Protein AF-A0A1I5D510-F1 (afdb_monomer)

pLDDT: mean 73.64, std 14.46, range [38.88, 94.88]

Mean predicted aligned error: 13.55 Å

Radius of gyration: 26.2 Å; Cα contacts (8 Å, |Δi|>4): 292; chains: 1; bounding box: 50×88×68 Å

Nearest PDB structures (foldseek):
  5nyg-assembly2_B  TM=2.688E-01  e=3.649E+00  Hyphomicrobium sp. MC1
  6qm7-assembly1_M  TM=2.858E-01  e=7.770E+00  Leishmania tarentolae
  1t11-assembly1_B  TM=2.129E-01  e=4.099E+00  Vibrio cholerae

Foldseek 3Di:
DVVVVVVVVVVVVVVVVVVVVVVVVVVPDPPVPPQPDDPVLLVVLQVVLQVQQVVFPPQPPQWDWGRDPQKTKTKHADPDDPPDQPDWRIKIWMDRLLQFPDWDKAWDPDPDPFIKIKIAGHGDPVLVVLLVVLVVVLVVQLVVPPPDDDPSSVVSSLVSQQVSCVVSVVVVDRTWIWTHHPPDPDIGIGRDPDRDMGMGTDDDPPNVVSVRVSSVSSNVVVD

Structure (mmCIF, N/CA/C/O backbone):
data_AF-A0A1I5D510-F1
#
_entry.id   AF-A0A1I5D510-F1
#
loop_
_atom_site.group_PDB
_atom_site.id
_atom_site.type_symbol
_atom_site.label_atom_id
_atom_site.label_alt_id
_atom_site.label_comp_id
_atom_site.label_asym_id
_atom_site.label_entity_id
_atom_site.label_seq_id
_atom_site.pdbx_PDB_ins_code
_atom_site.Cartn_x
_atom_site.Cartn_y
_atom_site.Cartn_z
_atom_site.occupancy
_atom_site.B_iso_or_equiv
_atom_site.auth_seq_id
_atom_site.auth_comp_id
_atom_site.auth_asym_id
_atom_site.auth_atom_id
_atom_site.pdbx_PDB_model_num
ATOM 1 N N . MET A 1 1 ? -19.053 -60.405 39.450 1.00 51.06 1 MET A N 1
ATOM 2 C CA . MET A 1 1 ? -19.490 -59.663 38.240 1.00 51.06 1 MET A CA 1
ATOM 3 C C . MET A 1 1 ? -20.396 -58.455 38.527 1.00 51.06 1 MET A C 1
ATOM 5 O O . MET A 1 1 ? -20.231 -57.455 37.848 1.00 51.06 1 MET A O 1
ATOM 9 N N . LYS A 1 2 ? -21.279 -58.458 39.545 1.00 48.00 2 LYS A N 1
ATOM 10 C CA . LYS A 1 2 ? -22.178 -57.313 39.850 1.00 48.00 2 LYS A CA 1
ATOM 11 C C . LYS A 1 2 ? -21.479 -56.000 40.269 1.00 48.00 2 LYS A C 1
ATOM 13 O O . LYS A 1 2 ? -21.981 -54.931 39.955 1.00 48.00 2 LYS A O 1
ATOM 18 N N . LYS A 1 3 ? -20.314 -56.063 40.931 1.00 50.88 3 LYS A N 1
ATOM 19 C CA . LYS A 1 3 ? -19.582 -54.865 41.401 1.00 50.88 3 LYS A CA 1
ATOM 20 C C . LYS A 1 3 ? -18.966 -54.032 40.265 1.00 50.88 3 LYS A C 1
ATOM 22 O O . LYS A 1 3 ? -18.951 -52.814 40.363 1.00 50.88 3 LYS A O 1
ATOM 27 N N . ASN A 1 4 ? -18.548 -54.664 39.165 1.00 50.41 4 ASN A N 1
ATOM 28 C CA . ASN A 1 4 ? -17.939 -53.953 38.031 1.00 50.41 4 ASN A CA 1
ATOM 29 C C . ASN A 1 4 ? -18.981 -53.200 37.193 1.00 50.41 4 ASN A C 1
ATOM 31 O O . ASN A 1 4 ? -18.671 -52.154 36.639 1.00 50.41 4 ASN A O 1
ATOM 35 N N . ILE A 1 5 ? -20.222 -53.698 37.145 1.00 56.81 5 ILE A N 1
ATOM 36 C CA . ILE A 1 5 ? -21.325 -53.055 36.414 1.00 56.81 5 ILE A CA 1
ATOM 37 C C . ILE A 1 5 ? -21.726 -51.744 37.100 1.00 56.81 5 ILE A C 1
ATOM 39 O O . ILE A 1 5 ? -21.908 -50.742 36.421 1.00 56.81 5 ILE A O 1
ATOM 43 N N . ILE A 1 6 ? -21.775 -51.730 38.438 1.00 57.81 6 ILE A N 1
ATOM 44 C CA . ILE A 1 6 ? -22.142 -50.540 39.222 1.00 57.81 6 ILE A CA 1
ATOM 45 C C . ILE A 1 6 ? -21.111 -49.416 39.032 1.00 57.81 6 ILE A C 1
ATOM 47 O O . ILE A 1 6 ? -21.493 -48.267 38.809 1.00 57.81 6 ILE A O 1
ATOM 51 N N . VAL A 1 7 ? -19.816 -49.755 39.037 1.00 58.75 7 VAL A N 1
ATOM 52 C CA . VAL A 1 7 ? -18.725 -48.790 38.803 1.00 58.75 7 VAL A CA 1
ATOM 53 C C . VAL A 1 7 ? -18.750 -48.251 37.368 1.00 58.75 7 VAL A C 1
ATOM 55 O O . VAL A 1 7 ? -18.528 -47.061 37.151 1.00 58.75 7 VAL A O 1
ATOM 58 N N . LEU A 1 8 ? -19.083 -49.094 36.383 1.00 56.34 8 LEU A N 1
ATOM 59 C CA . LEU A 1 8 ? -19.209 -48.664 34.989 1.00 56.34 8 LEU A CA 1
ATOM 60 C C . LEU A 1 8 ? -20.390 -47.697 34.807 1.00 56.34 8 LEU A C 1
ATOM 62 O O . LEU A 1 8 ? -20.244 -46.660 34.164 1.00 56.34 8 LEU A O 1
ATOM 66 N N . THR A 1 9 ? -21.541 -47.983 35.426 1.00 60.41 9 THR A N 1
ATOM 67 C CA . THR A 1 9 ? -22.718 -47.101 35.363 1.00 60.41 9 THR A CA 1
ATOM 68 C C . THR A 1 9 ? -22.512 -45.774 36.093 1.00 60.41 9 THR A C 1
ATOM 70 O O . THR A 1 9 ? -23.023 -44.749 35.634 1.00 60.41 9 THR A O 1
ATOM 73 N N . SER A 1 10 ? -21.728 -45.750 37.180 1.00 61.28 10 SER A N 1
ATOM 74 C CA . SER A 1 10 ? -21.380 -44.498 37.864 1.00 61.28 10 SER A CA 1
ATOM 75 C C . SER A 1 10 ? -20.374 -43.663 37.067 1.00 61.28 10 SER A C 1
ATOM 77 O O . SER A 1 10 ? -20.481 -42.443 37.048 1.00 61.28 10 SER A O 1
ATOM 79 N N . LEU A 1 11 ? -19.429 -44.293 36.357 1.00 62.50 11 LEU A N 1
ATOM 80 C CA . LEU A 1 11 ? -18.506 -43.563 35.480 1.00 62.50 11 LEU A CA 1
ATOM 81 C C . LEU A 1 11 ? -19.235 -42.925 34.290 1.00 62.50 11 LEU A C 1
ATOM 83 O O . LEU A 1 11 ? -19.005 -41.757 33.986 1.00 62.50 11 LEU A O 1
ATOM 87 N N . PHE A 1 12 ? -20.148 -43.659 33.647 1.00 62.59 12 PHE A N 1
ATOM 88 C CA . PHE A 1 12 ? -20.908 -43.142 32.505 1.00 62.59 12 PHE A CA 1
ATOM 89 C C . PHE A 1 12 ? -21.802 -41.956 32.878 1.00 62.59 12 PHE A C 1
ATOM 91 O O . PHE A 1 12 ? -21.880 -40.988 32.127 1.00 62.59 12 PHE A O 1
ATOM 98 N N . SER A 1 13 ? -22.437 -41.990 34.049 1.00 64.00 13 SER A N 1
ATOM 99 C CA . SER A 1 13 ? -23.287 -40.888 34.516 1.00 64.00 13 SER A CA 1
ATOM 100 C C . SER A 1 13 ? -22.482 -39.629 34.859 1.00 64.00 13 SER A C 1
ATOM 102 O O . SER A 1 13 ? -22.913 -38.532 34.512 1.00 64.00 13 SER A O 1
ATOM 104 N N . VAL A 1 14 ? -21.280 -39.762 35.434 1.00 69.06 14 VAL A N 1
ATOM 105 C CA . VAL A 1 14 ? -20.378 -38.618 35.677 1.00 69.06 14 VAL A CA 1
ATOM 106 C C . VAL A 1 14 ? -19.864 -38.018 34.365 1.00 69.06 14 VAL A C 1
ATOM 108 O O . VAL A 1 14 ? -19.839 -36.796 34.221 1.00 69.06 14 VAL A O 1
ATOM 111 N N . ILE A 1 15 ? -19.514 -38.853 33.381 1.00 73.12 15 ILE A N 1
ATOM 112 C CA . ILE A 1 15 ? -19.040 -38.389 32.068 1.00 73.12 15 ILE A CA 1
ATOM 113 C C . ILE A 1 15 ? -20.155 -37.663 31.305 1.00 73.12 15 ILE A C 1
ATOM 115 O O . ILE A 1 15 ? -19.909 -36.605 30.735 1.00 73.12 15 ILE A O 1
ATOM 119 N N . ILE A 1 16 ? -21.390 -38.172 31.334 1.00 73.19 16 ILE A N 1
ATOM 120 C CA . ILE A 1 16 ? -22.530 -37.522 30.669 1.00 73.19 16 ILE A CA 1
ATOM 121 C C . ILE A 1 16 ? -22.825 -36.160 31.302 1.00 73.19 16 ILE A C 1
ATOM 123 O O . ILE A 1 16 ? -23.020 -35.186 30.581 1.00 73.19 16 ILE A O 1
ATOM 127 N N . VAL A 1 17 ? -22.797 -36.052 32.634 1.00 70.19 17 VAL A N 1
ATOM 128 C CA . VAL A 1 17 ? -22.982 -34.759 33.311 1.00 70.19 17 VAL A CA 1
ATOM 129 C C . VAL A 1 17 ? -21.840 -33.795 32.972 1.00 70.19 17 VAL A C 1
ATOM 131 O O . VAL A 1 17 ? -22.109 -32.626 32.709 1.00 70.19 17 VAL A O 1
ATOM 134 N N . ALA A 1 18 ? -20.592 -34.268 32.892 1.00 67.94 18 ALA A N 1
ATOM 135 C CA . ALA A 1 18 ? -19.447 -33.446 32.495 1.00 67.94 18 ALA A CA 1
ATOM 136 C C . ALA A 1 18 ? -19.543 -32.952 31.037 1.00 67.94 18 ALA A C 1
ATOM 138 O O . ALA A 1 18 ? -19.289 -31.778 30.774 1.00 67.94 18 ALA A O 1
ATOM 139 N N . ILE A 1 19 ? -19.973 -33.806 30.102 1.00 68.38 19 ILE A N 1
ATOM 140 C CA . ILE A 1 19 ? -20.194 -33.435 28.693 1.00 68.38 19 ILE A CA 1
ATOM 141 C C . ILE A 1 19 ? -21.365 -32.450 28.570 1.00 68.38 19 ILE A C 1
ATOM 143 O O . ILE A 1 19 ? -21.255 -31.456 27.857 1.00 68.38 19 ILE A O 1
ATOM 147 N N . CYS A 1 20 ? -22.458 -32.659 29.309 1.00 64.31 20 CYS A N 1
ATOM 148 C CA . CYS A 1 20 ? -23.578 -31.717 29.349 1.00 64.31 20 CYS A CA 1
ATOM 149 C C . CYS A 1 20 ? -23.173 -30.360 29.950 1.00 64.31 20 CYS A C 1
ATOM 151 O O . CYS A 1 20 ? -23.627 -29.323 29.469 1.00 64.31 20 CYS A O 1
ATOM 153 N N . PHE A 1 21 ? -22.293 -30.337 30.958 1.00 63.12 21 PHE A N 1
ATOM 154 C CA . PHE A 1 21 ? -21.736 -29.094 31.501 1.00 63.12 21 PHE A CA 1
ATOM 155 C C . PHE A 1 21 ? -20.821 -28.374 30.501 1.00 63.12 21 PHE A C 1
ATOM 157 O O . PHE A 1 21 ? -20.889 -27.149 30.417 1.00 63.12 21 PHE A O 1
ATOM 164 N N . LEU A 1 22 ? -20.018 -29.101 29.714 1.00 57.44 22 LEU A N 1
ATOM 165 C CA . LEU A 1 22 ? -19.201 -28.522 28.638 1.00 57.44 22 LEU A CA 1
ATOM 166 C C . LEU A 1 22 ? -20.073 -27.932 27.518 1.00 57.44 22 LEU A C 1
ATOM 168 O O . LEU A 1 22 ? -19.862 -26.786 27.129 1.00 57.44 22 LEU A O 1
ATOM 172 N N . ALA A 1 23 ? -21.120 -28.644 27.089 1.00 56.16 23 ALA A N 1
ATOM 173 C CA . ALA A 1 23 ? -22.070 -28.152 26.087 1.00 56.16 23 ALA A CA 1
ATOM 174 C C . ALA A 1 23 ? -22.867 -26.919 26.568 1.00 56.16 23 ALA A C 1
ATOM 176 O O . ALA A 1 23 ? -23.166 -26.016 25.788 1.00 56.16 23 ALA A O 1
ATOM 177 N N . LEU A 1 24 ? -23.180 -26.833 27.868 1.00 55.06 24 LEU A N 1
ATOM 178 C CA . LEU A 1 24 ? -23.819 -25.654 28.470 1.00 55.06 24 LEU A CA 1
ATOM 179 C C . LEU A 1 24 ? -22.850 -24.474 28.666 1.00 55.06 24 LEU A C 1
ATOM 181 O O . LEU A 1 24 ? -23.300 -23.327 28.705 1.00 55.06 24 LEU A O 1
ATOM 185 N N . PHE A 1 25 ? -21.540 -24.722 28.772 1.00 51.09 25 PHE A N 1
ATOM 186 C CA . PHE A 1 25 ? -20.522 -23.666 28.797 1.00 51.09 25 PHE A CA 1
ATOM 187 C C . PHE A 1 25 ? -20.196 -23.125 27.399 1.00 51.09 25 PHE A C 1
ATOM 189 O O . PHE A 1 25 ? -20.007 -21.917 27.273 1.00 51.09 25 PHE A O 1
ATOM 196 N N . GLU A 1 26 ? -20.238 -23.951 26.350 1.00 49.06 26 GLU A N 1
ATOM 197 C CA . GLU A 1 26 ? -20.164 -23.474 24.956 1.00 49.06 26 GLU A CA 1
ATOM 198 C C . GLU A 1 26 ? -21.402 -22.652 24.547 1.00 49.06 26 GLU A C 1
ATOM 200 O O . GLU A 1 26 ? -21.327 -21.790 23.673 1.00 49.06 26 GLU A O 1
ATOM 205 N N . GLY A 1 27 ? -22.536 -22.848 25.229 1.00 44.28 27 GLY A N 1
ATOM 206 C CA . GLY A 1 27 ? -23.769 -22.084 25.017 1.00 44.28 27 GLY A CA 1
ATOM 207 C C . GLY A 1 27 ? -23.805 -20.693 25.664 1.00 44.28 27 GLY A C 1
ATOM 208 O O . GLY A 1 27 ? -24.774 -19.953 25.463 1.00 44.28 27 GLY A O 1
ATOM 209 N N . LYS A 1 28 ? -22.785 -20.291 26.438 1.00 42.09 28 LYS A N 1
ATOM 210 C CA . LYS A 1 28 ? -22.738 -18.951 27.041 1.00 42.09 28 LYS A CA 1
ATOM 211 C C . LYS A 1 28 ? -22.244 -17.919 26.036 1.00 42.09 28 LYS A C 1
ATOM 213 O O . LYS A 1 28 ? -21.108 -17.473 26.071 1.00 42.09 28 LYS A O 1
ATOM 218 N N . SER A 1 29 ? -23.195 -17.477 25.221 1.00 41.59 29 SER A N 1
ATOM 219 C CA . SER A 1 29 ? -23.260 -16.122 24.688 1.00 41.59 29 SER A CA 1
ATOM 220 C C . SER A 1 29 ? -21.990 -15.665 23.965 1.00 41.59 29 SER A C 1
ATOM 222 O O . SER A 1 29 ? -21.237 -14.833 24.473 1.00 41.59 29 SER A O 1
ATOM 224 N N . PHE A 1 30 ? -21.867 -16.044 22.692 1.00 41.75 30 PHE A N 1
ATOM 225 C CA . PHE A 1 30 ? -21.367 -15.095 21.699 1.00 41.75 30 PHE A CA 1
ATOM 226 C C . PHE A 1 30 ? -22.333 -13.907 21.696 1.00 41.75 30 PHE A C 1
ATOM 228 O O . PHE A 1 30 ? -23.249 -13.817 20.876 1.00 41.75 30 PHE A O 1
ATOM 235 N N . ALA A 1 31 ? -22.177 -12.997 22.659 1.00 38.88 31 ALA A N 1
ATOM 236 C CA . ALA A 1 31 ? -22.650 -11.647 22.474 1.00 38.88 31 ALA A CA 1
ATOM 237 C C . ALA A 1 31 ? -21.936 -11.204 21.202 1.00 38.88 31 ALA A C 1
ATOM 239 O O . ALA A 1 31 ? -20.729 -10.984 21.237 1.00 38.88 31 ALA A O 1
ATOM 240 N N . LYS A 1 32 ? -22.652 -11.197 20.067 1.00 43.19 32 LYS A N 1
ATOM 241 C CA . LYS A 1 32 ? -22.184 -10.557 18.840 1.00 43.19 32 LYS A CA 1
ATOM 242 C C . LYS A 1 32 ? -21.689 -9.198 19.293 1.00 43.19 32 LYS A C 1
ATOM 244 O O . LYS A 1 32 ? -22.512 -8.364 19.680 1.00 43.19 32 LYS A O 1
ATOM 249 N N . ILE A 1 33 ? -20.369 -9.036 19.351 1.00 54.91 33 ILE A N 1
ATOM 250 C CA . ILE A 1 33 ? -19.743 -7.779 19.721 1.00 54.91 33 ILE A CA 1
ATOM 251 C C . ILE A 1 33 ? -20.371 -6.793 18.749 1.00 54.91 33 ILE A C 1
ATOM 253 O O . ILE A 1 33 ? -20.279 -6.976 17.532 1.00 54.91 33 ILE A O 1
ATOM 257 N N . LYS A 1 34 ? -21.167 -5.849 19.268 1.00 56.72 34 LYS A N 1
ATOM 258 C CA . LYS A 1 34 ? -21.757 -4.834 18.400 1.00 56.72 34 LYS A CA 1
ATOM 259 C C . LYS A 1 34 ? -20.577 -4.203 17.666 1.00 56.72 34 LYS A C 1
ATOM 261 O O . LYS A 1 34 ? -19.606 -3.857 18.343 1.00 56.72 34 LYS A O 1
ATOM 266 N N . PRO A 1 35 ? -20.624 -4.105 16.328 1.00 63.16 35 PRO A N 1
ATOM 267 C CA . PRO A 1 35 ? -19.515 -3.525 15.596 1.00 63.16 35 PRO A CA 1
ATOM 268 C C . PRO A 1 35 ? -19.250 -2.141 16.185 1.00 63.16 35 PRO A C 1
ATOM 270 O O . PRO A 1 35 ? -20.197 -1.395 16.448 1.00 63.16 35 PRO A O 1
ATOM 273 N N . LEU A 1 36 ? -17.971 -1.847 16.438 1.00 74.00 36 LEU A N 1
ATOM 274 C CA . LEU A 1 36 ? -17.511 -0.626 17.110 1.00 74.00 36 LEU A CA 1
ATOM 275 C C . LEU A 1 36 ? -18.124 0.638 16.480 1.00 74.00 36 LEU A C 1
ATOM 277 O O . LEU A 1 36 ? -18.378 1.620 17.171 1.00 74.00 36 LEU A O 1
ATOM 281 N N . PHE A 1 37 ? -18.421 0.563 15.181 1.00 83.56 37 PHE A N 1
ATOM 282 C CA . PHE A 1 37 ? -19.107 1.582 14.403 1.00 83.56 37 PHE A CA 1
ATOM 283 C C . PHE A 1 37 ? -20.231 0.965 13.565 1.00 83.56 37 PHE A C 1
ATOM 285 O O . PHE A 1 37 ? -20.144 -0.166 13.080 1.00 83.56 37 PHE A O 1
ATOM 292 N N . SER A 1 38 ? -21.300 1.726 13.352 1.00 87.12 38 SER A N 1
ATOM 293 C CA . SER A 1 38 ? -22.359 1.375 12.407 1.00 87.12 38 SER A CA 1
ATOM 294 C C . SER A 1 38 ? -21.876 1.485 10.955 1.00 87.12 38 SER A C 1
ATOM 296 O O . SER A 1 38 ? -20.986 2.270 10.632 1.00 87.12 38 SER A O 1
ATOM 298 N N . LYS A 1 39 ? -22.535 0.775 10.027 1.00 87.75 39 LYS A N 1
ATOM 299 C CA . LYS A 1 39 ? -22.214 0.845 8.585 1.00 87.75 39 LYS A CA 1
ATOM 300 C C . LYS A 1 39 ? -22.234 2.274 8.024 1.00 87.75 39 LYS A C 1
ATOM 302 O O . LYS A 1 39 ? -21.458 2.597 7.134 1.00 87.75 39 LYS A O 1
ATOM 307 N N . ARG A 1 40 ? -23.123 3.133 8.538 1.00 90.44 40 ARG A N 1
ATOM 308 C CA . ARG A 1 40 ? -23.217 4.541 8.119 1.00 90.44 40 ARG A CA 1
ATOM 309 C C . ARG A 1 40 ? -22.026 5.362 8.607 1.00 90.44 40 ARG A C 1
ATOM 311 O O . ARG A 1 40 ? -21.561 6.232 7.881 1.00 90.44 40 ARG A O 1
ATOM 318 N N . GLU A 1 41 ? -21.547 5.097 9.820 1.00 92.00 41 GLU A N 1
ATOM 319 C CA . GLU A 1 41 ? -20.354 5.756 10.360 1.00 92.00 41 GLU A CA 1
ATOM 320 C C . GLU A 1 41 ? -19.106 5.334 9.590 1.00 92.00 41 GLU A C 1
ATOM 322 O O . GLU A 1 41 ? -18.320 6.196 9.215 1.00 92.00 41 GLU A O 1
ATOM 327 N N . VAL A 1 42 ? -18.978 4.044 9.268 1.00 92.69 42 VAL A N 1
ATOM 328 C CA . VAL A 1 42 ? -17.884 3.526 8.432 1.00 92.69 42 VAL A CA 1
ATOM 329 C C . VAL A 1 42 ? -17.884 4.191 7.056 1.00 92.69 42 VAL A C 1
ATOM 331 O O . VAL A 1 42 ? -16.886 4.806 6.695 1.00 92.69 42 VAL A O 1
ATOM 334 N N . ALA A 1 43 ? -19.022 4.206 6.355 1.00 93.19 43 ALA A N 1
ATOM 335 C CA . ALA A 1 43 ? -19.140 4.865 5.051 1.00 93.19 43 ALA A CA 1
ATOM 336 C C . ALA A 1 43 ? -18.810 6.371 5.103 1.00 93.19 43 ALA A C 1
ATOM 338 O O . ALA A 1 43 ? -18.255 6.942 4.163 1.00 93.19 43 ALA A O 1
ATOM 339 N N . ARG A 1 44 ? -19.128 7.041 6.221 1.00 94.88 44 ARG A N 1
ATOM 340 C CA . ARG A 1 44 ? -18.750 8.444 6.435 1.00 94.88 44 ARG A CA 1
ATOM 341 C C . ARG A 1 44 ? -17.240 8.599 6.630 1.00 94.88 44 ARG A C 1
ATOM 343 O O . ARG A 1 44 ? -16.668 9.533 6.075 1.00 94.88 44 ARG A O 1
ATOM 350 N N . MET A 1 45 ? -16.606 7.721 7.409 1.00 94.75 45 MET A N 1
ATOM 351 C CA . MET A 1 45 ? -15.151 7.724 7.597 1.00 94.75 45 MET A CA 1
ATOM 352 C C . MET A 1 45 ? -14.428 7.475 6.269 1.00 94.75 45 MET A C 1
ATOM 354 O O . MET A 1 45 ? -13.558 8.264 5.908 1.00 94.75 45 MET A O 1
ATOM 358 N N . GLU A 1 46 ? -14.848 6.460 5.512 1.00 94.81 46 GLU A N 1
ATOM 359 C CA . GLU A 1 46 ? -14.353 6.147 4.164 1.00 94.81 46 GLU A CA 1
ATOM 360 C C . GLU A 1 46 ? -14.413 7.371 3.241 1.00 94.81 46 GLU A C 1
ATOM 362 O O . GLU A 1 46 ? -13.400 7.765 2.666 1.00 94.81 46 GLU A O 1
ATOM 367 N N . SER A 1 47 ? -15.565 8.049 3.180 1.00 94.00 47 SER A N 1
ATOM 368 C CA . SER A 1 47 ? -15.748 9.251 2.357 1.00 94.00 47 SER A CA 1
ATOM 369 C C . SER A 1 47 ? -14.822 10.408 2.758 1.00 94.00 47 SER A C 1
ATOM 371 O O . SER A 1 47 ? -14.267 11.079 1.886 1.00 94.00 47 SER A O 1
ATOM 373 N N . ILE A 1 48 ? -14.622 10.640 4.062 1.00 91.62 48 ILE A N 1
ATOM 374 C CA . ILE A 1 48 ? -13.714 11.687 4.559 1.00 91.62 48 ILE A CA 1
ATOM 375 C C . ILE A 1 48 ? -12.264 11.371 4.176 1.00 91.62 48 ILE A C 1
ATOM 377 O O . ILE A 1 48 ? -11.551 12.258 3.703 1.00 91.62 48 ILE A O 1
ATOM 381 N N . ILE A 1 49 ? -11.833 10.120 4.365 1.00 90.94 49 ILE A N 1
ATOM 382 C CA . ILE A 1 49 ? -10.469 9.683 4.043 1.00 90.94 49 ILE A CA 1
ATOM 383 C C . ILE A 1 49 ? -10.240 9.769 2.535 1.00 90.94 49 ILE A C 1
ATOM 385 O O . ILE A 1 49 ? -9.251 10.360 2.111 1.00 90.94 49 ILE A O 1
ATOM 389 N N . GLN A 1 50 ? -11.169 9.248 1.729 1.00 91.56 50 GLN A N 1
ATOM 390 C CA . GLN A 1 50 ? -11.094 9.309 0.272 1.00 91.56 50 GLN A CA 1
ATOM 391 C C . GLN A 1 50 ? -10.970 10.751 -0.209 1.00 91.56 50 GLN A C 1
ATOM 393 O O . GLN A 1 50 ? -10.040 11.061 -0.944 1.00 91.56 50 GLN A O 1
ATOM 398 N N . LYS A 1 51 ? -11.836 11.655 0.268 1.00 88.69 51 LYS A N 1
ATOM 399 C CA . LYS A 1 51 ? -11.776 13.074 -0.100 1.00 88.69 51 LYS A CA 1
ATOM 400 C C . LYS A 1 51 ? -10.408 13.685 0.221 1.00 88.69 51 LYS A C 1
ATOM 402 O O . LYS A 1 51 ? -9.808 14.314 -0.644 1.00 88.69 51 LYS A O 1
ATOM 407 N N . ALA A 1 52 ? -9.895 13.460 1.430 1.00 86.25 52 ALA A N 1
ATOM 408 C CA . ALA A 1 52 ? -8.598 13.993 1.838 1.00 86.25 52 ALA A CA 1
ATOM 409 C C . ALA A 1 52 ? -7.426 13.424 1.016 1.00 86.25 52 ALA A C 1
ATOM 411 O O . ALA A 1 52 ? -6.469 14.136 0.716 1.00 86.25 52 ALA A O 1
ATOM 412 N N . LEU A 1 53 ? -7.482 12.148 0.631 1.00 85.44 53 LEU A N 1
ATOM 413 C CA . LEU A 1 53 ? -6.465 11.536 -0.225 1.00 85.44 53 LEU A CA 1
ATOM 414 C C . LEU A 1 53 ? -6.576 12.005 -1.687 1.00 85.44 53 LEU A C 1
ATOM 416 O O . LEU A 1 53 ? -5.557 12.194 -2.351 1.00 85.44 53 LEU A O 1
ATOM 420 N N . SER A 1 54 ? -7.785 12.245 -2.195 1.00 84.44 54 SER A N 1
ATOM 421 C CA . SER A 1 54 ? -8.008 12.764 -3.552 1.00 84.44 54 SER A CA 1
ATOM 422 C C . SER A 1 54 ? -7.571 14.220 -3.718 1.00 84.44 54 SER A C 1
ATOM 424 O O . SER A 1 54 ? -7.122 14.597 -4.791 1.00 84.44 54 SER A O 1
ATOM 426 N N . GLU A 1 55 ? -7.660 15.042 -2.669 1.00 78.06 55 GLU A N 1
ATOM 427 C CA . GLU A 1 55 ? -7.177 16.436 -2.693 1.00 78.06 55 GLU A CA 1
ATOM 428 C C . GLU A 1 55 ? -5.642 16.537 -2.793 1.00 78.06 55 GLU A C 1
ATOM 430 O O . GLU A 1 55 ? -5.097 17.606 -3.061 1.00 78.06 55 GLU A O 1
ATOM 435 N N . THR A 1 56 ? -4.936 15.430 -2.546 1.00 68.38 56 THR A N 1
ATOM 436 C CA . THR A 1 56 ? -3.491 15.410 -2.273 1.00 68.38 56 THR A CA 1
ATOM 437 C C . THR A 1 56 ? -2.712 14.538 -3.236 1.00 68.38 56 THR A C 1
ATOM 439 O O . THR A 1 56 ? -1.561 14.834 -3.566 1.00 68.38 56 THR A O 1
ATOM 442 N N . SER A 1 57 ? -3.355 13.494 -3.747 1.00 62.72 57 SER A N 1
ATOM 443 C CA . SER A 1 57 ? -2.916 12.838 -4.964 1.00 62.72 57 SER A CA 1
ATOM 444 C C . SER A 1 57 ? -3.065 13.823 -6.127 1.00 62.72 57 SER A C 1
ATOM 446 O O . SER A 1 57 ? -4.094 14.472 -6.290 1.00 62.72 57 SER A O 1
ATOM 448 N N . ASN A 1 58 ? -2.021 13.963 -6.947 1.00 54.38 58 ASN A N 1
ATOM 449 C CA . ASN A 1 58 ? -2.149 14.589 -8.262 1.00 54.38 58 ASN A CA 1
ATOM 450 C C . ASN A 1 58 ? -2.992 13.642 -9.123 1.00 54.38 58 ASN A C 1
ATOM 452 O O . ASN A 1 58 ? -2.441 12.873 -9.911 1.00 54.38 58 ASN A O 1
ATOM 456 N N . VAL A 1 59 ? -4.309 13.643 -8.898 1.00 53.97 59 VAL A N 1
ATOM 457 C CA . VAL A 1 59 ? -5.287 12.840 -9.627 1.00 53.97 59 VAL A CA 1
ATOM 458 C C . VAL A 1 59 ? -5.297 13.367 -11.062 1.00 53.97 59 VAL A C 1
ATOM 460 O O . VAL A 1 59 ? -6.041 14.280 -11.418 1.00 53.97 59 VAL A O 1
ATOM 463 N N . ALA A 1 60 ? -4.372 12.870 -11.883 1.00 56.44 60 ALA A N 1
ATOM 464 C CA . ALA A 1 60 ? -4.331 13.151 -13.307 1.00 56.44 60 ALA A CA 1
ATOM 465 C C . ALA A 1 60 ? -5.597 12.591 -13.974 1.00 56.44 60 ALA A C 1
ATOM 467 O O . ALA A 1 60 ? -6.257 11.692 -13.448 1.00 56.44 60 ALA A O 1
ATOM 468 N N . TYR A 1 61 ? -5.943 13.110 -15.149 1.00 52.34 61 TYR A N 1
ATOM 469 C CA . TYR A 1 61 ? -7.084 12.619 -15.924 1.00 52.34 61 TYR A CA 1
ATOM 470 C C . TYR A 1 61 ? -6.998 11.089 -16.104 1.00 52.34 61 TYR A C 1
ATOM 472 O O . TYR A 1 61 ? -6.044 10.609 -16.711 1.00 52.34 61 TYR A O 1
ATOM 480 N N . GLY A 1 62 ? -7.978 10.344 -15.574 1.00 60.03 62 GLY A N 1
ATOM 481 C CA . GLY A 1 62 ? -7.998 8.872 -15.594 1.00 60.03 62 GLY A CA 1
ATOM 482 C C . GLY A 1 62 ? -7.509 8.174 -14.316 1.00 60.03 62 GLY A C 1
ATOM 483 O O . GLY A 1 62 ? -7.370 6.954 -14.310 1.00 60.03 62 GLY A O 1
ATOM 484 N N . SER A 1 63 ? -7.267 8.903 -13.223 1.00 72.50 63 SER A N 1
ATOM 485 C CA . SER A 1 63 ? -7.010 8.292 -11.911 1.00 72.50 63 SER A CA 1
ATOM 486 C C . SER A 1 63 ? -8.271 8.167 -11.050 1.00 72.50 63 SER A C 1
ATOM 488 O O . SER A 1 63 ? -9.192 8.976 -11.140 1.00 72.50 63 SER A O 1
ATOM 490 N N . ASP A 1 64 ? -8.307 7.109 -10.245 1.00 84.12 64 ASP A N 1
ATOM 491 C CA . ASP A 1 64 ? -9.398 6.717 -9.359 1.00 84.12 64 ASP A CA 1
ATOM 492 C C . ASP A 1 64 ? -8.813 6.399 -7.980 1.00 84.12 64 ASP A C 1
ATOM 494 O O . ASP A 1 64 ? -7.860 5.626 -7.863 1.00 84.12 64 ASP A O 1
ATOM 498 N N . LEU A 1 65 ? -9.367 7.014 -6.938 1.00 88.62 65 LEU A N 1
ATOM 499 C CA . LEU A 1 65 ? -8.982 6.755 -5.558 1.00 88.62 65 LEU A CA 1
ATOM 500 C C . LEU A 1 65 ? -10.216 6.309 -4.789 1.00 88.62 65 LEU A C 1
ATOM 502 O O . LEU A 1 65 ? -11.172 7.071 -4.643 1.00 88.62 65 LEU A O 1
ATOM 506 N N . VAL A 1 66 ? -10.162 5.087 -4.268 1.00 92.38 66 VAL A N 1
ATOM 507 C CA . VAL A 1 66 ? -11.262 4.441 -3.554 1.00 92.38 66 VAL A CA 1
ATOM 508 C C . VAL A 1 66 ? -10.800 4.071 -2.154 1.00 92.38 66 VAL A C 1
ATOM 510 O O . VAL A 1 66 ? -9.764 3.429 -1.984 1.00 92.38 66 VAL A O 1
ATOM 513 N N . VAL A 1 67 ? -11.588 4.454 -1.150 1.00 93.12 67 VAL A N 1
ATOM 514 C CA . VAL A 1 67 ? -11.441 3.962 0.225 1.00 93.12 67 VAL A CA 1
ATOM 515 C C . VAL A 1 67 ? -12.715 3.219 0.575 1.00 93.12 67 VAL A C 1
ATOM 517 O O . VAL A 1 67 ? -13.774 3.836 0.665 1.00 93.12 67 VAL A O 1
ATOM 520 N N . LYS A 1 68 ? -12.634 1.897 0.715 1.00 94.50 68 LYS A N 1
ATOM 521 C CA . LYS A 1 68 ? -13.809 1.057 0.964 1.00 94.50 68 LYS A CA 1
ATOM 522 C C . LYS A 1 68 ? -13.409 -0.287 1.547 1.00 94.50 68 LYS A C 1
ATOM 524 O O . LYS A 1 68 ? -12.387 -0.827 1.143 1.00 94.50 68 LYS A O 1
ATOM 529 N N . ASP A 1 69 ? -14.231 -0.842 2.434 1.00 92.00 69 ASP A N 1
ATOM 530 C CA . ASP A 1 69 ? -14.092 -2.221 2.928 1.00 92.00 69 ASP A CA 1
ATOM 531 C C . ASP A 1 69 ? -12.673 -2.505 3.467 1.00 92.00 69 ASP A C 1
ATOM 533 O O . ASP A 1 69 ? -12.082 -3.548 3.206 1.00 92.00 69 ASP A O 1
ATOM 537 N N 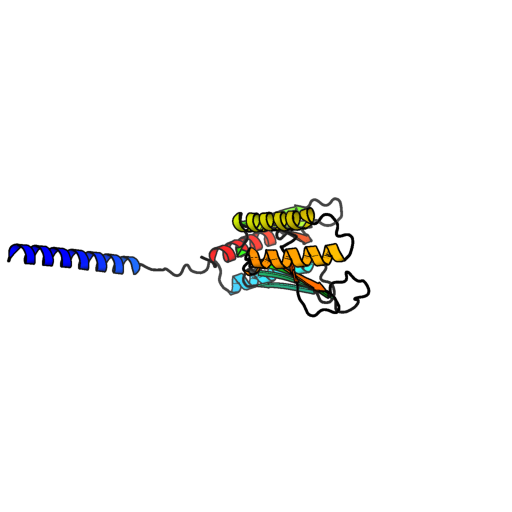. CYS A 1 70 ? -12.113 -1.544 4.211 1.00 93.00 70 CYS A N 1
ATOM 538 C CA . CYS A 1 70 ? -10.754 -1.582 4.768 1.00 93.00 70 CYS A CA 1
ATOM 539 C C . CYS A 1 70 ? -9.603 -1.567 3.756 1.00 93.00 70 CYS A C 1
ATOM 541 O O . CYS A 1 70 ? -8.446 -1.746 4.131 1.00 93.00 70 CYS A O 1
ATOM 543 N N . GLU A 1 71 ? -9.893 -1.246 2.501 1.00 93.12 71 GLU A N 1
ATOM 544 C CA . GLU A 1 71 ? -8.913 -1.095 1.436 1.00 93.12 71 GLU A CA 1
ATOM 545 C C . GLU A 1 71 ? -8.772 0.382 1.042 1.00 93.12 71 GLU A C 1
ATOM 547 O O . GLU A 1 71 ? -9.745 1.143 1.010 1.00 93.12 71 GLU A O 1
ATOM 552 N N . ILE A 1 72 ? -7.544 0.789 0.722 1.00 91.38 72 ILE A N 1
ATOM 553 C CA . ILE A 1 72 ? -7.243 2.038 0.021 1.00 91.38 72 ILE A CA 1
ATOM 554 C C . ILE A 1 72 ? -6.639 1.658 -1.325 1.00 91.38 72 ILE A C 1
ATOM 556 O O . ILE A 1 72 ? -5.547 1.092 -1.374 1.00 91.38 72 ILE A O 1
ATOM 560 N N . ILE A 1 73 ? -7.347 1.972 -2.406 1.00 91.19 73 ILE A N 1
ATOM 561 C CA . ILE A 1 73 ? -6.930 1.689 -3.778 1.00 91.19 73 ILE A CA 1
ATOM 562 C C . ILE A 1 73 ? -6.691 3.019 -4.478 1.00 91.19 73 ILE A C 1
ATOM 564 O O . ILE A 1 73 ? -7.603 3.833 -4.599 1.00 91.19 73 ILE A O 1
ATOM 568 N N . ASN A 1 74 ? -5.469 3.230 -4.951 1.00 88.19 74 ASN A N 1
ATOM 569 C CA . ASN A 1 74 ? -5.113 4.361 -5.792 1.00 88.19 74 ASN A CA 1
ATOM 570 C C . ASN A 1 74 ? -4.714 3.840 -7.171 1.00 88.19 74 ASN A C 1
ATOM 572 O O . ASN A 1 74 ? -3.695 3.166 -7.316 1.00 88.19 74 ASN A O 1
ATOM 576 N N . ARG A 1 75 ? -5.530 4.142 -8.175 1.00 86.88 75 ARG A N 1
ATOM 577 C CA . ARG A 1 75 ? -5.340 3.739 -9.561 1.00 86.88 75 ARG A CA 1
ATOM 578 C C . ARG A 1 75 ? -5.056 4.966 -10.407 1.00 86.88 75 ARG A C 1
ATOM 580 O O . ARG A 1 75 ? -5.779 5.949 -10.349 1.00 86.88 75 ARG A O 1
ATOM 587 N N . VAL A 1 76 ? -4.054 4.876 -11.261 1.00 84.31 76 VAL A N 1
ATOM 588 C CA . VAL A 1 76 ? -3.739 5.874 -12.276 1.00 84.31 76 VAL A CA 1
ATOM 589 C C . VAL A 1 76 ? -3.785 5.177 -13.629 1.00 84.31 76 VAL A C 1
ATOM 591 O O . VAL A 1 76 ? -2.926 4.346 -13.926 1.00 84.31 76 VAL A O 1
ATOM 594 N N . GLU A 1 77 ? -4.801 5.482 -14.438 1.00 77.69 77 GLU A N 1
ATOM 595 C CA . GLU A 1 77 ? -4.874 5.056 -15.837 1.00 77.69 77 GLU A CA 1
ATOM 596 C C . GLU A 1 77 ? -4.559 6.242 -16.753 1.00 77.69 77 GLU A C 1
ATOM 598 O O . GLU A 1 77 ? -5.166 7.309 -16.664 1.00 77.69 77 GLU A O 1
ATOM 603 N N . THR A 1 78 ? -3.602 6.065 -17.660 1.00 71.75 78 THR A N 1
ATOM 604 C CA . THR A 1 78 ? -3.247 7.078 -18.657 1.00 71.75 78 THR A CA 1
ATOM 605 C C . THR A 1 78 ? -3.967 6.769 -19.968 1.00 71.75 78 THR A C 1
ATOM 607 O O . THR A 1 78 ? -3.672 5.805 -20.672 1.00 71.75 78 THR A O 1
ATOM 610 N N . ALA A 1 79 ? -4.957 7.598 -20.315 1.00 58.19 79 ALA A N 1
ATOM 611 C CA . ALA A 1 79 ? -5.820 7.342 -21.471 1.00 58.19 79 ALA A CA 1
ATOM 612 C C . ALA A 1 79 ? -5.127 7.558 -22.832 1.00 58.19 79 ALA A C 1
ATOM 614 O O . ALA A 1 79 ? -5.612 7.050 -23.845 1.00 58.19 79 ALA A O 1
ATOM 615 N N . ARG A 1 80 ? -4.029 8.329 -22.897 1.00 60.09 80 ARG A N 1
ATOM 616 C CA . ARG A 1 80 ? -3.311 8.665 -24.142 1.00 60.09 80 ARG A CA 1
ATOM 617 C C . ARG A 1 80 ? -1.828 8.933 -23.867 1.00 60.09 80 ARG A C 1
ATOM 619 O O . ARG A 1 80 ? -1.512 9.622 -22.903 1.00 60.09 80 ARG A O 1
ATOM 626 N N . ASN A 1 81 ? -0.978 8.458 -24.781 1.00 59.31 81 ASN A N 1
ATOM 627 C CA . ASN A 1 81 ? 0.490 8.579 -24.863 1.00 59.31 81 ASN A CA 1
ATOM 628 C C . ASN A 1 81 ? 1.279 7.415 -24.259 1.00 59.31 81 ASN A C 1
ATOM 630 O O . ASN A 1 81 ? 1.816 7.501 -23.160 1.00 59.31 81 ASN A O 1
ATOM 634 N N . CYS A 1 8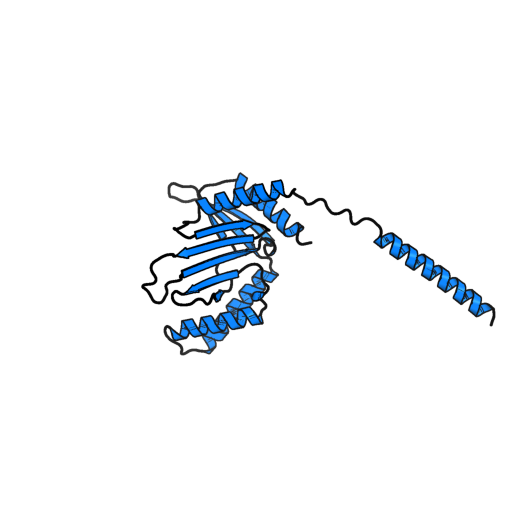2 ? 1.454 6.375 -25.067 1.00 62.03 82 CYS A N 1
ATOM 635 C CA . CYS A 1 82 ? 2.544 5.429 -24.887 1.00 62.03 82 CYS A CA 1
ATOM 636 C C . CYS A 1 82 ? 3.521 5.616 -26.044 1.00 62.03 82 CYS A C 1
ATOM 638 O O . CYS A 1 82 ? 3.375 4.988 -27.089 1.00 62.03 82 CYS A O 1
ATOM 640 N N . ALA A 1 83 ? 4.432 6.578 -25.902 1.00 56.91 83 ALA A N 1
ATOM 641 C CA . ALA A 1 83 ? 5.429 6.894 -26.927 1.00 56.91 83 ALA A CA 1
ATOM 642 C C . ALA A 1 83 ? 6.831 6.349 -26.588 1.00 56.91 83 ALA A C 1
ATOM 644 O O . ALA A 1 83 ? 7.667 6.254 -27.479 1.00 56.91 83 ALA A O 1
ATOM 645 N N . ASP A 1 84 ? 7.082 5.968 -25.329 1.00 58.09 84 ASP A N 1
ATOM 646 C CA . ASP A 1 84 ? 8.383 5.507 -24.819 1.00 58.09 84 ASP A CA 1
ATOM 647 C C . ASP A 1 84 ?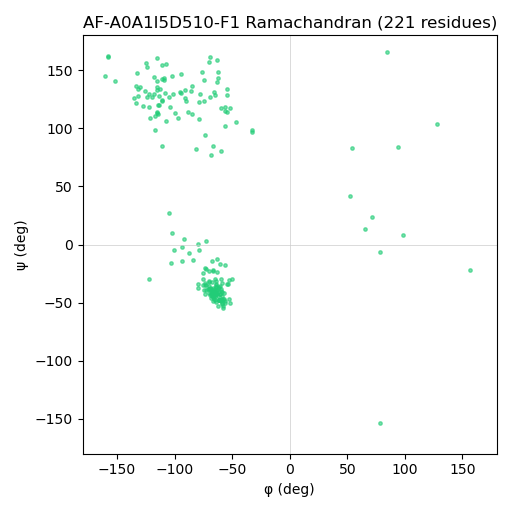 8.294 4.049 -24.305 1.00 58.09 84 ASP A C 1
ATOM 649 O O . ASP A 1 84 ? 7.257 3.681 -23.733 1.00 58.09 84 ASP A O 1
ATOM 653 N N . PRO A 1 85 ? 9.343 3.218 -24.484 1.00 45.75 85 PRO A N 1
ATOM 654 C CA . PRO A 1 85 ? 9.395 1.819 -24.041 1.00 45.75 85 PRO A CA 1
ATOM 655 C C . PRO A 1 85 ? 9.145 1.559 -22.543 1.00 45.75 85 PRO A C 1
ATOM 657 O O . PRO A 1 85 ? 8.805 0.429 -22.204 1.00 45.75 85 PRO A O 1
ATOM 660 N N . TYR A 1 86 ? 9.246 2.556 -21.655 1.00 54.34 86 TYR A N 1
ATOM 661 C CA . TYR A 1 86 ? 8.943 2.401 -20.218 1.00 54.34 86 TYR A CA 1
ATOM 662 C C . TYR A 1 86 ? 7.573 2.964 -19.799 1.00 54.34 86 TYR A C 1
ATOM 664 O O . TYR A 1 86 ? 7.279 3.093 -18.609 1.00 54.34 86 TYR A O 1
ATOM 672 N N . SER A 1 87 ? 6.715 3.335 -20.757 1.00 66.50 87 SER A N 1
ATOM 673 C CA . SER A 1 87 ? 5.406 3.921 -20.448 1.00 66.50 87 SER A CA 1
ATOM 674 C C . SER A 1 87 ? 4.393 2.881 -19.931 1.00 66.50 87 SER A C 1
ATOM 676 O O . SER A 1 87 ? 4.090 1.872 -20.576 1.00 66.50 87 SER A O 1
ATOM 678 N N . LEU A 1 88 ? 3.856 3.140 -18.732 1.00 73.56 88 LEU A N 1
ATOM 679 C CA . LEU A 1 88 ? 2.819 2.340 -18.078 1.00 73.56 88 LEU A CA 1
ATOM 680 C C . LEU A 1 88 ? 1.433 2.926 -18.380 1.00 73.56 88 LEU A C 1
ATOM 682 O O . LEU A 1 88 ? 1.203 4.123 -18.208 1.00 73.56 88 LEU A O 1
ATOM 686 N N . ARG A 1 89 ? 0.506 2.066 -18.813 1.00 79.50 89 ARG A N 1
ATOM 687 C CA . ARG A 1 89 ? -0.907 2.395 -19.047 1.00 79.50 89 ARG A CA 1
ATOM 688 C C . ARG A 1 89 ? -1.706 2.425 -17.746 1.00 79.50 89 ARG A C 1
ATOM 690 O O . ARG A 1 89 ? -2.618 3.232 -17.601 1.00 79.50 89 ARG A O 1
ATOM 697 N N . LEU A 1 90 ? -1.387 1.514 -16.830 1.00 85.56 90 LEU A N 1
ATOM 698 C CA . LEU A 1 90 ? -2.031 1.392 -15.526 1.00 85.56 90 LEU A CA 1
ATOM 699 C C . LEU A 1 90 ? -0.959 1.324 -14.449 1.00 85.56 90 LEU A C 1
ATOM 701 O O . LEU A 1 90 ? -0.010 0.547 -14.567 1.00 85.56 90 LEU A O 1
ATOM 705 N N . GLN A 1 91 ? -1.172 2.075 -13.381 1.00 85.00 91 GLN A N 1
ATOM 706 C CA . GLN A 1 91 ? -0.533 1.866 -12.091 1.00 85.00 91 GLN A CA 1
ATOM 707 C C . GLN A 1 91 ? -1.633 1.758 -11.041 1.00 85.00 91 GLN A C 1
ATOM 709 O O . GLN A 1 91 ? -2.565 2.556 -11.037 1.00 85.00 91 GLN A O 1
ATOM 714 N N . GLU A 1 92 ? -1.564 0.758 -10.177 1.00 87.50 92 GLU A N 1
ATOM 715 C CA . GLU A 1 92 ? -2.504 0.563 -9.080 1.00 87.50 92 GLU A CA 1
ATOM 716 C C . GLU A 1 92 ? -1.722 0.212 -7.818 1.00 87.50 92 GLU A C 1
ATOM 718 O O . GLU A 1 92 ? -0.922 -0.716 -7.815 1.00 87.50 92 GLU A O 1
ATOM 723 N N . PHE A 1 93 ? -1.965 0.966 -6.756 1.00 87.94 93 PHE A N 1
ATOM 724 C CA . PHE A 1 93 ? -1.482 0.691 -5.411 1.00 87.94 93 PHE A CA 1
ATOM 725 C C . PHE A 1 93 ? -2.687 0.305 -4.559 1.00 87.94 93 PHE A C 1
ATOM 727 O O . PHE A 1 93 ? -3.648 1.078 -4.477 1.00 87.94 93 PHE A O 1
ATOM 734 N N . ARG A 1 94 ? -2.644 -0.862 -3.918 1.00 89.25 94 ARG A N 1
ATOM 735 C CA . ARG A 1 94 ? -3.659 -1.298 -2.959 1.00 89.25 94 ARG A CA 1
ATOM 736 C C . ARG A 1 94 ? -3.022 -1.516 -1.596 1.00 89.25 94 ARG A C 1
ATOM 738 O O . ARG A 1 94 ? -2.081 -2.289 -1.451 1.00 89.25 94 ARG A O 1
ATOM 745 N N . LEU A 1 95 ? -3.598 -0.873 -0.589 1.00 90.62 95 LEU A N 1
ATOM 746 C CA . LEU A 1 95 ? -3.274 -1.068 0.816 1.00 90.62 95 LEU A CA 1
ATOM 747 C C . LEU A 1 95 ? -4.476 -1.681 1.526 1.00 90.62 95 LEU A C 1
ATOM 749 O O . LEU A 1 95 ? -5.531 -1.051 1.588 1.00 90.62 95 LEU A O 1
ATOM 753 N N . ASP A 1 96 ? -4.299 -2.866 2.098 1.00 92.19 96 ASP A N 1
ATOM 754 C CA . ASP A 1 96 ? -5.252 -3.434 3.044 1.00 92.19 96 ASP A CA 1
ATOM 755 C C . ASP A 1 96 ? -4.894 -2.965 4.459 1.00 92.19 96 ASP A C 1
ATOM 757 O O . ASP A 1 96 ? -3.836 -3.284 5.005 1.00 92.19 96 ASP A O 1
ATOM 761 N N . ILE A 1 97 ? -5.774 -2.171 5.067 1.00 91.81 97 ILE A N 1
ATOM 762 C CA . ILE A 1 97 ? -5.550 -1.582 6.392 1.00 91.81 97 ILE A CA 1
ATOM 763 C C . ILE A 1 97 ? -5.439 -2.670 7.467 1.00 91.81 97 ILE A C 1
ATOM 765 O O . ILE A 1 97 ? -4.793 -2.456 8.493 1.00 91.81 97 ILE A O 1
ATOM 769 N N . ARG A 1 98 ? -6.009 -3.853 7.237 1.00 91.44 98 ARG A N 1
ATOM 770 C CA . ARG A 1 98 ? -5.981 -4.975 8.186 1.00 91.44 98 ARG A CA 1
ATOM 771 C C . ARG A 1 98 ? -4.588 -5.579 8.323 1.00 91.44 98 ARG A C 1
ATOM 773 O O . ARG A 1 98 ? -4.239 -6.104 9.373 1.00 91.44 98 ARG A O 1
ATOM 780 N N . GLU A 1 99 ? -3.743 -5.394 7.313 1.00 89.81 99 GLU A N 1
ATOM 781 C CA . GLU A 1 99 ? -2.335 -5.793 7.343 1.00 89.81 99 GLU A CA 1
ATOM 782 C C . GLU A 1 99 ? -1.447 -4.795 8.106 1.00 89.81 99 GLU A C 1
ATOM 784 O O . GLU A 1 99 ? -0.235 -5.003 8.218 1.00 89.81 99 GLU A O 1
ATOM 789 N N . THR A 1 100 ? -2.021 -3.714 8.654 1.00 90.00 100 THR A N 1
ATOM 790 C CA . THR A 1 100 ? -1.292 -2.632 9.332 1.00 90.00 100 THR A CA 1
ATOM 791 C C . THR A 1 100 ? -1.364 -2.733 10.857 1.00 90.00 100 THR A C 1
ATOM 793 O O . THR A 1 100 ? -2.439 -2.832 11.446 1.00 90.00 100 THR A O 1
ATOM 796 N N . ALA A 1 101 ? -0.212 -2.657 11.528 1.00 89.75 101 ALA A N 1
ATOM 797 C CA . ALA A 1 101 ? -0.124 -2.624 12.987 1.00 89.75 101 ALA A CA 1
ATOM 798 C C . ALA A 1 101 ? -0.512 -1.260 13.565 1.00 89.75 101 ALA A C 1
ATOM 800 O O . ALA A 1 101 ? -1.074 -1.180 14.657 1.00 89.75 101 ALA A O 1
ATOM 801 N N . SER A 1 102 ? -0.187 -0.168 12.869 1.00 88.81 102 SER A N 1
ATOM 802 C CA . SER A 1 102 ? -0.504 1.176 13.348 1.00 88.81 102 SER A CA 1
ATOM 803 C C . SER A 1 102 ? -0.544 2.208 12.230 1.00 88.81 102 SER A C 1
ATOM 805 O O . SER A 1 102 ? 0.040 2.025 11.162 1.00 88.81 102 SER A O 1
ATOM 807 N N . VAL A 1 103 ? -1.197 3.339 12.510 1.00 88.25 103 VAL A N 1
ATOM 808 C CA . VAL A 1 103 ? -1.220 4.496 11.615 1.00 88.25 103 VAL A CA 1
ATOM 809 C C . VAL A 1 103 ? -0.725 5.739 12.342 1.00 88.25 103 VAL A C 1
ATOM 811 O O . VAL A 1 103 ? -1.231 6.110 13.406 1.00 88.25 103 VAL A O 1
ATOM 814 N N . THR A 1 104 ? 0.265 6.408 11.758 1.00 87.25 104 THR A N 1
ATOM 815 C CA . THR A 1 104 ? 0.838 7.647 12.293 1.00 87.25 104 THR A CA 1
ATOM 816 C C . THR A 1 104 ? 0.586 8.807 11.348 1.00 87.25 104 THR A C 1
ATOM 818 O O . THR A 1 104 ? 0.820 8.686 10.148 1.00 87.25 104 THR A O 1
ATOM 821 N N . GLN A 1 105 ? 0.176 9.947 11.902 1.00 85.25 105 GLN A N 1
ATOM 822 C CA . GLN A 1 105 ? 0.125 11.220 11.195 1.00 85.25 105 GLN A CA 1
ATOM 823 C C . GLN A 1 105 ? 1.152 12.166 11.819 1.00 85.25 105 GLN A C 1
ATOM 825 O O . GLN A 1 105 ? 1.147 12.360 13.035 1.00 85.25 105 GLN A O 1
ATOM 830 N N . SER A 1 106 ? 2.016 12.760 11.004 1.00 83.31 106 SER A N 1
ATOM 831 C CA . SER A 1 106 ? 2.999 13.753 11.450 1.00 83.31 106 SER A CA 1
ATOM 832 C C . SER A 1 106 ? 2.970 14.977 10.546 1.00 83.31 106 SER A C 1
ATOM 834 O O . SER A 1 106 ? 2.991 14.831 9.327 1.00 83.31 106 SER A O 1
ATOM 836 N N . SER A 1 107 ? 2.961 16.181 11.113 1.00 77.69 107 SER A N 1
ATOM 837 C CA . SER A 1 107 ? 3.055 17.415 10.328 1.00 77.69 107 SER A CA 1
ATOM 838 C C . SER A 1 107 ? 4.454 1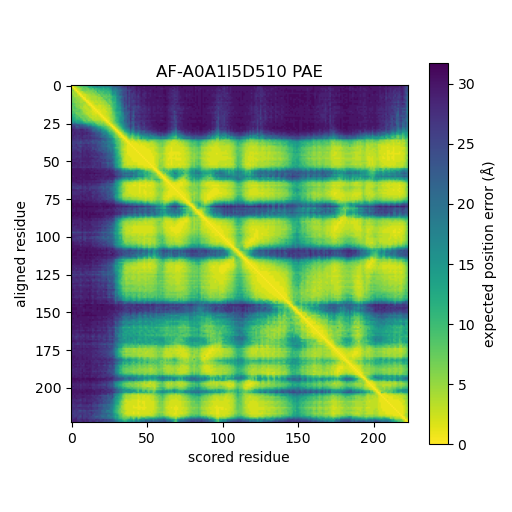7.535 9.714 1.00 77.69 107 SER A C 1
ATOM 840 O O . SER A 1 107 ? 5.461 17.452 10.415 1.00 77.69 107 SER A O 1
ATOM 842 N N . LEU A 1 108 ? 4.522 17.732 8.400 1.00 71.00 108 LEU A N 1
ATOM 843 C CA . LEU A 1 108 ? 5.750 18.075 7.696 1.00 71.00 108 LEU A CA 1
ATOM 844 C C . LEU A 1 108 ? 5.920 19.591 7.787 1.00 71.00 108 LEU A C 1
ATOM 846 O O . LEU A 1 108 ? 5.137 20.361 7.225 1.00 71.00 108 LEU A O 1
ATOM 850 N N . VAL A 1 109 ? 6.938 20.033 8.523 1.00 58.09 109 VAL A N 1
ATOM 851 C CA . VAL A 1 109 ? 7.323 21.445 8.541 1.00 58.09 109 VAL A CA 1
ATOM 852 C C . VAL A 1 109 ? 8.016 21.742 7.212 1.00 58.09 109 VAL A C 1
ATOM 854 O O . VAL A 1 109 ? 9.199 21.476 7.036 1.00 58.09 109 VAL A O 1
ATOM 857 N N . SER A 1 110 ? 7.251 22.240 6.245 1.00 53.91 110 SER A N 1
ATOM 858 C CA . SER A 1 110 ? 7.776 22.747 4.980 1.00 53.91 110 SER A CA 1
ATOM 859 C C . SER A 1 110 ? 8.174 24.216 5.153 1.00 53.91 110 SER A C 1
ATOM 861 O O . SER A 1 110 ? 7.395 25.018 5.663 1.00 53.91 110 SER A O 1
ATOM 863 N N . SER A 1 111 ? 9.372 24.582 4.692 1.00 48.53 111 SER A N 1
ATOM 864 C CA . SER A 1 111 ? 9.850 25.970 4.575 1.00 48.53 111 SER A CA 1
ATOM 865 C C . SER A 1 111 ? 9.181 26.761 3.434 1.00 48.53 111 SER A C 1
ATOM 867 O O . SER A 1 111 ? 9.524 27.918 3.202 1.00 48.53 111 SER A O 1
ATOM 869 N N . LYS A 1 112 ? 8.224 26.158 2.715 1.00 52.72 112 LYS A N 1
ATOM 870 C CA .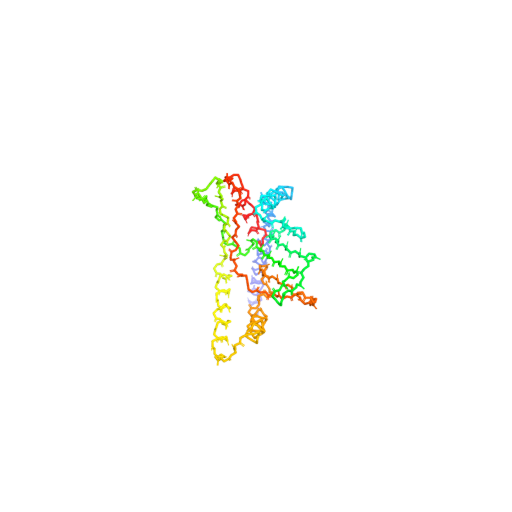 LYS A 1 112 ? 7.420 26.763 1.638 1.00 52.72 112 LYS A CA 1
ATOM 871 C C . LYS A 1 112 ? 5.971 27.001 2.097 1.00 52.72 112 LYS A C 1
ATOM 873 O O . LYS A 1 112 ? 5.503 26.285 2.985 1.00 52.72 112 LYS A O 1
ATOM 878 N N . PRO A 1 113 ? 5.232 27.954 1.492 1.00 50.97 113 PRO A N 1
ATOM 879 C CA . PRO A 1 113 ? 3.827 28.180 1.823 1.00 50.97 113 PRO A CA 1
ATOM 880 C C . PRO A 1 113 ? 2.999 26.914 1.558 1.00 50.97 113 PRO A C 1
ATOM 882 O O . PRO A 1 113 ? 2.922 26.433 0.432 1.00 50.97 113 PRO A O 1
ATOM 885 N N . GLY A 1 114 ? 2.413 26.372 2.628 1.00 60.09 114 GLY A N 1
ATOM 886 C CA . GLY A 1 114 ? 1.623 25.141 2.622 1.00 60.09 114 GLY A CA 1
ATOM 887 C C . GLY A 1 114 ? 2.106 24.162 3.691 1.00 60.09 114 GLY A C 1
ATOM 888 O O . GLY A 1 114 ? 3.124 23.492 3.521 1.00 60.09 114 GLY A O 1
ATOM 889 N N . ARG A 1 115 ? 1.370 24.059 4.805 1.00 67.50 115 ARG A N 1
ATOM 890 C CA . ARG A 1 115 ? 1.563 22.957 5.760 1.00 67.50 115 ARG A CA 1
ATOM 891 C C . ARG A 1 115 ? 1.187 21.656 5.058 1.00 67.50 115 ARG A C 1
ATOM 893 O O . ARG A 1 115 ? 0.099 21.574 4.500 1.00 67.50 115 ARG A O 1
ATOM 900 N N . GLN A 1 116 ? 2.063 20.661 5.094 1.00 77.00 116 GLN A N 1
ATOM 901 C CA . GLN A 1 116 ? 1.757 19.300 4.658 1.00 77.00 116 GLN A CA 1
ATOM 902 C C . GLN A 1 116 ? 1.735 18.393 5.885 1.00 77.00 116 GLN A C 1
ATOM 904 O O . GLN A 1 116 ? 2.383 18.682 6.891 1.00 77.00 116 GLN A O 1
ATOM 909 N N . SER A 1 117 ? 1.002 17.293 5.822 1.00 77.56 117 SER A N 1
ATOM 910 C CA . SER A 1 117 ? 1.101 16.226 6.815 1.00 77.56 117 SER A CA 1
ATOM 911 C C . SER A 1 117 ? 1.411 14.906 6.129 1.00 77.56 117 SER A C 1
ATOM 913 O O . SER A 1 117 ? 1.151 14.719 4.949 1.00 77.56 117 SER A O 1
ATOM 915 N N . LEU A 1 118 ? 2.054 14.007 6.856 1.00 83.56 118 LEU A N 1
ATOM 916 C CA . LEU A 1 118 ? 2.453 12.696 6.382 1.00 83.56 118 LEU A CA 1
ATOM 917 C C . LEU A 1 118 ? 1.618 11.661 7.111 1.00 83.56 118 LEU A C 1
ATOM 919 O O . LEU A 1 118 ? 1.632 11.626 8.341 1.00 83.56 118 LEU A O 1
ATOM 923 N N . LEU A 1 119 ? 0.919 10.831 6.354 1.00 86.06 119 LEU A N 1
ATOM 924 C CA . LEU A 1 119 ? 0.173 9.692 6.851 1.00 86.06 119 LEU A CA 1
ATOM 925 C C . LEU A 1 119 ? 0.956 8.423 6.529 1.00 86.06 119 LEU A C 1
ATOM 927 O O . LEU A 1 119 ? 1.182 8.133 5.359 1.00 86.06 119 LEU A O 1
ATOM 931 N N . LYS A 1 120 ? 1.372 7.680 7.554 1.00 88.56 120 LYS A N 1
ATOM 932 C CA . LYS A 1 120 ? 2.076 6.402 7.397 1.00 88.56 120 LYS A CA 1
ATOM 933 C C . LYS A 1 120 ? 1.272 5.270 8.009 1.00 88.56 120 LYS A C 1
ATOM 935 O O . LYS A 1 120 ? 0.890 5.360 9.176 1.00 88.56 120 LYS A O 1
ATOM 940 N N . PHE A 1 121 ? 1.093 4.215 7.235 1.00 88.75 121 PHE A N 1
ATOM 941 C CA . PHE A 1 121 ? 0.561 2.928 7.642 1.00 88.75 121 PHE A CA 1
ATOM 942 C C . PHE A 1 121 ? 1.741 1.978 7.847 1.00 88.75 121 PHE A C 1
ATOM 944 O O . PHE A 1 121 ? 2.465 1.663 6.904 1.00 88.75 121 PHE A O 1
ATOM 951 N N . HIS A 1 122 ? 1.960 1.569 9.093 1.00 88.75 122 HIS A N 1
ATOM 952 C CA . HIS A 1 122 ? 3.019 0.630 9.460 1.00 88.75 122 HIS A CA 1
ATOM 953 C C . HIS A 1 122 ? 2.447 -0.774 9.384 1.00 88.75 122 HIS A C 1
ATOM 955 O O . HIS A 1 122 ? 1.429 -1.042 10.028 1.00 88.75 122 HIS A O 1
ATOM 961 N N . PHE A 1 123 ? 3.059 -1.652 8.593 1.00 87.00 123 PHE A N 1
ATOM 962 C CA . PHE A 1 123 ? 2.577 -3.020 8.460 1.00 87.00 123 PHE A CA 1
ATOM 963 C C . PHE A 1 123 ? 2.797 -3.817 9.746 1.00 87.00 123 PHE A C 1
ATOM 965 O O . PHE A 1 123 ? 3.553 -3.428 10.635 1.00 87.00 123 PHE A O 1
ATOM 972 N N . THR A 1 124 ? 2.069 -4.920 9.889 1.00 88.38 124 THR A N 1
ATOM 973 C CA . THR A 1 124 ? 2.366 -5.879 10.953 1.00 88.38 124 THR A CA 1
ATOM 974 C C . THR A 1 124 ? 3.769 -6.464 10.753 1.00 88.38 124 THR A C 1
ATOM 976 O O . THR A 1 124 ? 4.195 -6.632 9.606 1.00 88.38 124 THR A O 1
ATOM 979 N N . PRO A 1 125 ? 4.496 -6.815 11.834 1.00 88.75 125 PRO A N 1
ATOM 980 C CA . PRO A 1 125 ? 5.856 -7.348 11.721 1.00 88.75 125 PRO A CA 1
ATOM 981 C C . PRO A 1 125 ? 5.961 -8.561 10.789 1.00 88.75 125 PRO A C 1
ATOM 983 O O . PRO A 1 125 ? 6.945 -8.710 10.072 1.00 88.75 125 PRO A O 1
ATOM 986 N N . GLU A 1 126 ? 4.924 -9.402 10.757 1.00 85.69 126 GLU A N 1
ATOM 987 C CA . GLU A 1 126 ? 4.850 -10.552 9.855 1.00 85.69 126 GLU A CA 1
ATOM 988 C C . GLU A 1 126 ? 4.867 -10.125 8.378 1.00 85.69 126 GLU A C 1
ATOM 990 O O . GLU A 1 126 ? 5.623 -10.677 7.577 1.00 85.69 126 GLU A O 1
ATOM 995 N N . ILE A 1 127 ? 4.052 -9.134 8.009 1.00 84.94 127 ILE A N 1
ATOM 996 C CA . ILE A 1 127 ? 3.971 -8.620 6.638 1.00 84.94 127 ILE A CA 1
ATOM 997 C C . ILE A 1 127 ? 5.263 -7.891 6.261 1.00 84.94 127 ILE A C 1
ATOM 999 O O . ILE A 1 127 ? 5.793 -8.115 5.171 1.00 84.94 127 ILE A O 1
ATOM 1003 N N . GLU A 1 128 ? 5.819 -7.082 7.166 1.00 84.44 128 GLU A N 1
ATOM 1004 C CA . GLU A 1 128 ? 7.105 -6.410 6.946 1.00 84.44 128 GLU A CA 1
ATOM 1005 C C . GLU A 1 128 ? 8.230 -7.415 6.692 1.00 84.44 128 GLU A C 1
ATOM 1007 O O . GLU A 1 128 ? 8.964 -7.283 5.710 1.00 84.44 128 GLU A O 1
ATOM 1012 N N . GLN A 1 129 ? 8.331 -8.458 7.520 1.00 85.25 129 GLN A N 1
ATOM 1013 C CA . GLN A 1 129 ? 9.340 -9.501 7.368 1.00 85.25 129 GLN A CA 1
ATOM 1014 C C . GLN A 1 129 ? 9.160 -10.280 6.063 1.00 85.25 129 GLN A C 1
ATOM 1016 O O . GLN A 1 129 ? 10.154 -10.564 5.388 1.00 85.25 129 GLN A O 1
ATOM 1021 N N . LYS A 1 130 ? 7.918 -10.602 5.673 1.00 81.75 130 LYS A N 1
ATOM 1022 C CA . LYS A 1 130 ? 7.630 -11.241 4.380 1.00 81.75 130 LYS A CA 1
ATOM 1023 C C . LYS A 1 130 ? 8.141 -10.373 3.234 1.00 81.75 130 LYS A C 1
ATOM 1025 O O . LYS A 1 130 ? 8.955 -10.847 2.442 1.00 81.75 130 LYS A O 1
ATOM 1030 N N . VAL A 1 131 ? 7.730 -9.102 3.172 1.00 81.06 131 VAL A N 1
ATOM 1031 C CA . VAL A 1 131 ? 8.143 -8.162 2.113 1.00 81.06 131 VAL A CA 1
ATOM 1032 C C . VAL A 1 131 ? 9.666 -7.999 2.073 1.00 81.06 131 VAL A C 1
ATOM 1034 O O . VAL A 1 131 ? 10.251 -8.050 0.992 1.00 81.06 131 VAL A O 1
ATOM 1037 N N . GLN A 1 132 ? 10.326 -7.842 3.225 1.00 81.81 132 GLN A N 1
ATOM 1038 C CA . GLN A 1 132 ? 11.788 -7.734 3.305 1.00 81.81 132 GLN A CA 1
ATOM 1039 C C . GLN A 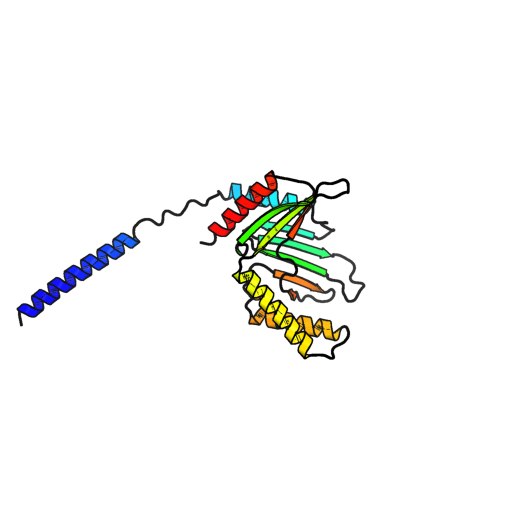1 132 ? 12.489 -8.994 2.792 1.00 81.81 132 GLN A C 1
ATOM 1041 O O . GLN A 1 132 ? 13.389 -8.894 1.960 1.00 81.81 132 GLN A O 1
ATOM 1046 N N . SER A 1 133 ? 12.041 -10.171 3.236 1.00 81.88 133 SER A N 1
ATOM 1047 C CA . SER A 1 133 ? 12.605 -11.461 2.816 1.00 81.88 133 SER A CA 1
ATOM 1048 C C . SER A 1 133 ? 12.493 -11.650 1.302 1.00 81.88 133 SER A C 1
ATOM 1050 O O . SER A 1 133 ? 13.429 -12.108 0.652 1.00 81.88 133 SER A O 1
ATOM 1052 N N . ALA A 1 134 ? 11.369 -11.242 0.715 1.00 78.44 134 ALA A N 1
ATOM 1053 C CA . ALA A 1 134 ? 11.161 -11.319 -0.724 1.00 78.44 134 ALA A CA 1
ATOM 1054 C C . ALA A 1 134 ? 12.031 -10.334 -1.506 1.00 78.44 134 ALA A C 1
ATOM 1056 O O . ALA A 1 134 ? 12.619 -10.715 -2.514 1.00 78.44 134 ALA A O 1
ATOM 1057 N N . LYS A 1 135 ? 12.176 -9.093 -1.020 1.00 78.50 135 LYS A N 1
ATOM 1058 C CA . LYS A 1 135 ? 13.095 -8.108 -1.613 1.00 78.50 135 LYS A CA 1
ATOM 1059 C C . LYS A 1 135 ? 14.542 -8.600 -1.572 1.00 78.50 135 LYS A C 1
ATOM 1061 O O . LYS A 1 135 ? 15.244 -8.482 -2.573 1.00 78.50 135 LYS A O 1
ATOM 1066 N N . GLN A 1 136 ? 14.967 -9.195 -0.457 1.00 80.56 136 GLN A N 1
ATOM 1067 C CA . GLN A 1 136 ? 16.299 -9.786 -0.336 1.00 80.56 136 GLN A CA 1
ATOM 1068 C C . GLN A 1 136 ? 16.509 -10.915 -1.352 1.00 80.56 136 GLN A C 1
ATOM 1070 O O . GLN A 1 136 ? 17.543 -10.957 -2.004 1.00 80.56 136 GLN A O 1
ATOM 1075 N N . GLN A 1 137 ? 15.528 -11.788 -1.554 1.00 75.88 137 GLN A N 1
ATOM 1076 C CA . GLN A 1 137 ? 15.670 -12.883 -2.515 1.00 75.88 137 GLN A CA 1
ATOM 1077 C C . GLN A 1 137 ? 15.599 -12.446 -3.972 1.00 75.88 137 GLN A C 1
ATOM 1079 O O . GLN A 1 137 ? 16.283 -13.029 -4.810 1.00 75.88 137 GLN A O 1
ATOM 1084 N N . ILE A 1 138 ? 14.805 -11.417 -4.290 1.00 74.62 138 ILE A N 1
ATOM 1085 C CA . ILE A 1 138 ? 14.888 -10.761 -5.601 1.00 74.62 138 ILE A CA 1
ATOM 1086 C C . ILE A 1 138 ? 16.319 -10.262 -5.797 1.00 74.62 138 ILE A C 1
ATOM 1088 O O . ILE A 1 138 ? 16.911 -10.510 -6.843 1.00 74.62 138 ILE A O 1
ATOM 1092 N N . TRP A 1 139 ? 16.888 -9.607 -4.782 1.00 73.25 139 TRP A N 1
ATOM 1093 C CA . TRP A 1 139 ? 18.252 -9.101 -4.844 1.00 73.25 139 TRP A CA 1
ATOM 1094 C C . TRP A 1 139 ? 19.287 -10.214 -5.033 1.00 73.25 139 TRP A C 1
ATOM 1096 O O . TRP A 1 139 ? 20.104 -10.094 -5.936 1.00 73.25 139 TRP A O 1
ATOM 1106 N N . GLU A 1 140 ? 19.216 -11.304 -4.265 1.00 74.38 140 GLU A N 1
ATOM 1107 C CA . GLU A 1 140 ? 20.099 -12.477 -4.395 1.00 74.38 140 GLU A CA 1
ATOM 1108 C C . GLU A 1 140 ? 19.985 -13.122 -5.785 1.00 74.38 140 GLU A C 1
ATOM 1110 O O . GLU A 1 140 ? 20.983 -13.355 -6.466 1.00 74.38 140 GLU A O 1
ATOM 1115 N N . TYR A 1 141 ? 18.757 -13.334 -6.266 1.00 71.50 141 TYR A N 1
ATOM 1116 C CA . TYR A 1 141 ? 18.510 -13.898 -7.593 1.00 71.50 141 TYR A CA 1
ATOM 1117 C C . TYR A 1 141 ? 19.054 -13.006 -8.719 1.00 71.50 141 TYR A C 1
ATOM 1119 O O . TYR A 1 141 ? 19.567 -13.507 -9.724 1.00 71.50 141 TYR A O 1
ATOM 1127 N N . VAL A 1 142 ? 18.945 -11.684 -8.564 1.00 67.44 142 VAL A N 1
ATOM 1128 C CA . VAL A 1 142 ? 19.474 -10.703 -9.520 1.00 67.44 142 VAL A CA 1
ATOM 1129 C C . VAL A 1 142 ? 21.000 -10.597 -9.417 1.00 67.44 142 VAL A C 1
ATOM 1131 O O . VAL A 1 142 ? 21.663 -10.507 -10.454 1.00 67.44 142 VAL A O 1
ATOM 1134 N N . SER A 1 143 ? 21.577 -10.641 -8.211 1.00 67.62 143 SER A N 1
ATOM 1135 C CA . SER A 1 143 ? 23.025 -10.564 -8.004 1.00 67.62 143 SER A CA 1
ATOM 1136 C C . SER A 1 143 ? 23.737 -11.799 -8.541 1.00 67.62 143 SER A C 1
ATOM 1138 O O . SER A 1 143 ? 24.689 -11.653 -9.297 1.00 67.62 143 SER A O 1
ATOM 1140 N N . ASP A 1 144 ? 23.226 -13.006 -8.289 1.00 67.12 144 ASP A N 1
ATOM 1141 C CA . ASP A 1 144 ? 23.847 -14.269 -8.725 1.00 67.12 144 ASP A CA 1
ATOM 1142 C C . ASP A 1 144 ? 23.922 -14.427 -10.254 1.00 67.12 144 ASP A C 1
ATOM 1144 O O . ASP A 1 144 ? 24.606 -15.307 -10.783 1.00 67.12 144 ASP A O 1
ATOM 1148 N N . LYS A 1 145 ? 23.219 -13.569 -10.998 1.00 62.28 145 LYS A N 1
ATOM 1149 C CA . LYS A 1 145 ? 23.137 -13.583 -12.463 1.00 62.28 145 LYS A CA 1
ATOM 1150 C C . LYS A 1 145 ? 23.969 -12.476 -13.114 1.00 62.28 145 LYS A C 1
ATOM 1152 O O . LYS A 1 145 ? 23.663 -12.069 -14.236 1.00 62.28 145 LYS A O 1
ATOM 1157 N N . HIS A 1 146 ? 25.031 -12.031 -12.428 1.00 51.16 146 HIS A N 1
ATOM 1158 C CA . HIS A 1 146 ? 26.062 -11.091 -12.889 1.00 51.16 146 HIS A CA 1
ATOM 1159 C C . HIS A 1 146 ? 26.352 -11.220 -14.401 1.00 51.16 146 HIS A C 1
ATOM 1161 O O . HIS A 1 146 ? 27.126 -12.072 -14.829 1.00 51.16 146 HIS A O 1
ATOM 1167 N N . GLY A 1 147 ? 25.730 -10.376 -15.233 1.00 54.34 147 GLY A N 1
ATOM 1168 C CA . GLY A 1 147 ? 25.956 -10.393 -16.685 1.00 54.34 147 GLY A CA 1
ATOM 1169 C C . GLY A 1 147 ? 24.833 -9.812 -17.543 1.00 54.34 147 GLY A C 1
ATOM 1170 O O . GLY A 1 147 ? 25.094 -9.365 -18.658 1.00 54.34 147 GLY A O 1
ATOM 1171 N N . LEU A 1 148 ? 23.599 -9.753 -17.037 1.00 55.44 148 LEU A N 1
ATOM 1172 C CA . LEU A 1 148 ? 22.481 -9.166 -17.779 1.00 55.44 148 LEU A CA 1
ATOM 1173 C C . LEU A 1 148 ? 22.541 -7.629 -17.697 1.00 55.44 148 LEU A C 1
ATOM 1175 O O . LEU A 1 148 ? 22.309 -7.048 -16.640 1.00 55.44 148 LEU A O 1
ATOM 1179 N N . ARG A 1 149 ? 22.894 -6.964 -18.808 1.00 49.59 149 ARG A N 1
ATOM 1180 C CA . ARG A 1 149 ? 22.833 -5.497 -18.969 1.00 49.59 149 ARG A CA 1
ATOM 1181 C C . ARG A 1 149 ? 21.599 -5.105 -19.794 1.00 49.59 149 ARG A C 1
ATOM 1183 O O . ARG A 1 149 ? 21.270 -5.784 -20.762 1.00 49.59 149 ARG A O 1
ATOM 1190 N N . GLY A 1 150 ? 20.976 -3.967 -19.478 1.00 53.66 150 GLY A N 1
ATOM 1191 C CA . GLY A 1 150 ? 19.907 -3.362 -20.293 1.00 53.66 150 GLY A CA 1
ATOM 1192 C C . GLY A 1 150 ? 18.530 -4.020 -20.128 1.00 53.66 150 GLY A C 1
ATOM 1193 O O . GLY A 1 150 ? 18.250 -4.589 -19.084 1.00 53.66 150 GLY A O 1
ATOM 1194 N N . ALA A 1 151 ? 17.666 -3.944 -21.148 1.00 49.84 151 ALA A N 1
ATOM 1195 C CA . ALA A 1 151 ? 16.266 -4.406 -21.104 1.00 49.84 151 ALA A CA 1
ATOM 1196 C C . ALA A 1 151 ? 16.083 -5.865 -20.627 1.00 49.84 151 ALA A C 1
ATOM 1198 O O . ALA A 1 151 ? 15.115 -6.171 -19.939 1.00 49.84 151 ALA A O 1
ATOM 1199 N N . VAL A 1 152 ? 17.063 -6.737 -20.893 1.00 55.50 152 VAL A N 1
ATOM 1200 C CA . VAL A 1 152 ? 17.073 -8.137 -20.427 1.00 55.50 152 VAL A CA 1
ATOM 1201 C C . VAL A 1 152 ? 17.152 -8.232 -18.897 1.00 55.50 152 VAL A C 1
ATOM 1203 O O . VAL A 1 152 ? 16.625 -9.167 -18.305 1.00 55.50 152 VAL A O 1
ATOM 1206 N N . TRP A 1 153 ? 17.783 -7.256 -18.237 1.00 55.78 153 TRP A N 1
ATOM 1207 C CA . TRP A 1 153 ? 17.793 -7.146 -16.776 1.00 55.78 153 TRP A CA 1
ATOM 1208 C C . TRP A 1 153 ? 16.394 -6.843 -16.228 1.00 55.78 153 TRP A C 1
ATOM 1210 O O . TRP A 1 153 ? 15.995 -7.454 -15.242 1.00 55.78 153 TRP A O 1
ATOM 1220 N N . GLY A 1 154 ? 15.640 -5.962 -16.899 1.00 59.66 154 GLY A N 1
ATOM 1221 C CA . GLY A 1 154 ? 14.254 -5.637 -16.548 1.00 59.66 154 GLY A CA 1
ATOM 1222 C C . GLY A 1 154 ? 13.345 -6.857 -16.658 1.00 59.66 154 GLY A C 1
ATOM 1223 O O . GLY A 1 154 ? 12.749 -7.259 -15.668 1.00 59.66 154 GLY A O 1
ATOM 1224 N N . GLU A 1 155 ? 13.345 -7.537 -17.807 1.00 61.72 155 GLU A N 1
ATOM 1225 C CA . GLU A 1 155 ? 12.538 -8.751 -18.018 1.00 61.72 155 GLU A CA 1
ATOM 1226 C C . GLU A 1 155 ? 12.908 -9.890 -17.047 1.00 61.72 155 GLU A C 1
ATOM 1228 O O . GLU A 1 155 ? 12.050 -10.651 -16.588 1.00 61.72 155 GLU A O 1
ATOM 1233 N N . PHE A 1 156 ? 14.194 -10.017 -16.704 1.00 63.91 156 PHE A N 1
ATOM 1234 C CA . PHE A 1 156 ? 14.671 -11.039 -15.777 1.00 63.91 156 PHE A CA 1
ATOM 1235 C C . PHE A 1 156 ? 14.305 -10.729 -14.321 1.00 63.91 156 PHE A C 1
ATOM 1237 O O . PHE A 1 156 ? 13.858 -11.630 -13.607 1.00 63.91 156 PHE A O 1
ATOM 1244 N N . ALA A 1 157 ? 14.448 -9.473 -13.889 1.00 65.06 157 ALA A N 1
ATOM 1245 C CA . ALA A 1 157 ? 14.009 -9.010 -12.575 1.00 65.06 157 ALA A CA 1
ATOM 1246 C C . ALA A 1 157 ? 12.481 -9.099 -12.436 1.00 65.06 157 ALA A C 1
ATOM 1248 O O . ALA A 1 157 ? 11.988 -9.591 -11.423 1.00 65.06 157 ALA A O 1
ATOM 1249 N N . GLU A 1 158 ? 11.734 -8.747 -13.484 1.00 68.25 158 GLU A N 1
ATOM 1250 C CA . GLU A 1 158 ? 10.281 -8.913 -13.554 1.00 68.25 158 GLU A CA 1
ATOM 1251 C C . GLU A 1 158 ? 9.882 -10.390 -13.435 1.00 68.25 158 GLU A C 1
ATOM 1253 O O . GLU A 1 158 ? 9.023 -10.747 -12.628 1.00 68.25 158 GLU A O 1
ATOM 1258 N N . SER A 1 159 ? 10.524 -11.292 -14.187 1.00 69.06 159 SER A N 1
ATOM 1259 C CA . SER A 1 159 ? 10.245 -12.728 -14.080 1.00 69.06 159 SER A CA 1
ATOM 1260 C C . SER A 1 159 ? 10.616 -13.298 -12.707 1.00 69.06 159 SER A C 1
ATOM 1262 O O . SER A 1 159 ? 9.945 -14.227 -12.240 1.00 69.06 159 SER A O 1
ATOM 1264 N N . ALA A 1 160 ? 11.683 -12.795 -12.083 1.00 68.19 160 ALA A N 1
ATOM 1265 C CA . ALA A 1 160 ? 12.086 -13.171 -10.732 1.00 68.19 160 ALA A CA 1
ATOM 1266 C C . ALA A 1 160 ? 11.023 -12.755 -9.719 1.00 68.19 160 ALA A C 1
ATOM 1268 O O . ALA A 1 160 ? 10.557 -13.577 -8.932 1.00 68.19 160 ALA A O 1
ATOM 1269 N N . GLU A 1 161 ? 10.592 -11.498 -9.799 1.00 71.06 161 GLU A N 1
ATOM 1270 C CA . GLU A 1 161 ? 9.570 -10.929 -8.937 1.00 71.06 161 GLU A CA 1
ATOM 1271 C C . GLU A 1 161 ? 8.254 -11.695 -9.075 1.00 71.06 161 GLU A C 1
ATOM 1273 O O . GLU A 1 161 ? 7.724 -12.155 -8.071 1.00 71.06 161 GLU A O 1
ATOM 1278 N N . GLN A 1 162 ? 7.766 -11.963 -10.292 1.00 75.81 162 GLN A N 1
ATOM 1279 C CA . GLN A 1 162 ? 6.524 -12.729 -10.481 1.00 75.81 162 GLN A CA 1
ATOM 1280 C C . GLN A 1 162 ? 6.609 -14.154 -9.909 1.00 75.81 162 GLN A C 1
ATOM 1282 O O . GLN A 1 162 ? 5.631 -14.679 -9.367 1.00 75.81 162 GLN A O 1
ATOM 1287 N N . ARG A 1 163 ? 7.776 -14.803 -10.021 1.00 72.56 163 ARG A N 1
ATOM 1288 C CA . ARG A 1 163 ? 7.995 -16.132 -9.437 1.00 72.56 163 ARG A CA 1
ATOM 1289 C C . ARG A 1 163 ? 7.973 -16.066 -7.912 1.00 72.56 163 ARG A C 1
ATOM 1291 O O . ARG A 1 163 ? 7.313 -16.894 -7.288 1.00 72.56 163 ARG A O 1
ATOM 1298 N N . LEU A 1 164 ? 8.658 -15.087 -7.329 1.00 70.88 164 LEU A N 1
ATOM 1299 C CA . LEU A 1 164 ? 8.758 -14.913 -5.883 1.00 70.88 164 LEU A CA 1
ATOM 1300 C C . LEU A 1 164 ? 7.421 -14.468 -5.277 1.00 70.88 164 LEU A C 1
ATOM 1302 O O . LEU A 1 164 ? 7.016 -15.013 -4.253 1.00 70.88 164 LEU A O 1
ATOM 1306 N N . VAL A 1 165 ? 6.669 -13.604 -5.963 1.00 74.06 165 VAL A N 1
ATOM 1307 C CA . VAL A 1 165 ? 5.293 -13.234 -5.601 1.00 74.06 165 VAL A CA 1
ATOM 1308 C C . VAL A 1 165 ? 4.432 -14.487 -5.416 1.00 74.06 165 VAL A C 1
ATOM 1310 O O . VAL A 1 165 ? 3.764 -14.639 -4.396 1.00 74.06 165 VAL A O 1
ATOM 1313 N N . LYS A 1 166 ? 4.505 -15.437 -6.355 1.00 74.12 166 LYS A N 1
ATOM 1314 C CA . LYS A 1 166 ? 3.759 -16.700 -6.276 1.00 74.12 166 LYS A CA 1
ATOM 1315 C C . LYS A 1 166 ? 4.317 -17.673 -5.228 1.00 74.12 166 LYS A C 1
ATOM 1317 O O . LYS A 1 166 ? 3.550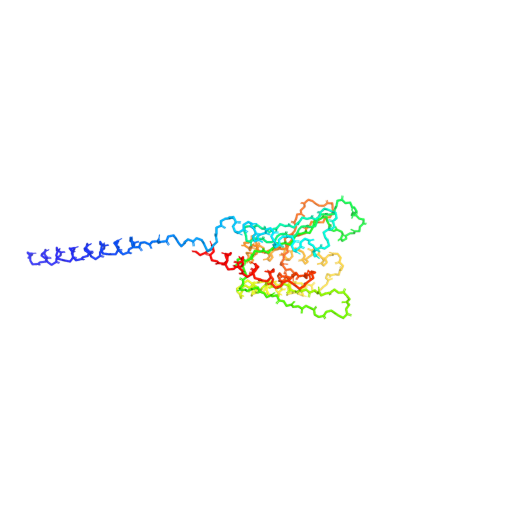 -18.365 -4.567 1.00 74.12 166 LYS A O 1
ATOM 1322 N N . GLN A 1 167 ? 5.639 -17.765 -5.087 1.00 70.75 167 GLN A N 1
ATOM 1323 C CA . GLN A 1 167 ? 6.295 -18.711 -4.177 1.00 70.75 167 GLN A CA 1
ATOM 1324 C C . GLN A 1 167 ? 6.068 -18.365 -2.700 1.00 70.75 167 GLN A C 1
ATOM 1326 O O . GLN A 1 167 ? 5.864 -19.261 -1.885 1.00 70.75 167 GLN A O 1
ATOM 1331 N N . TYR A 1 168 ? 6.082 -17.078 -2.363 1.00 64.75 168 TYR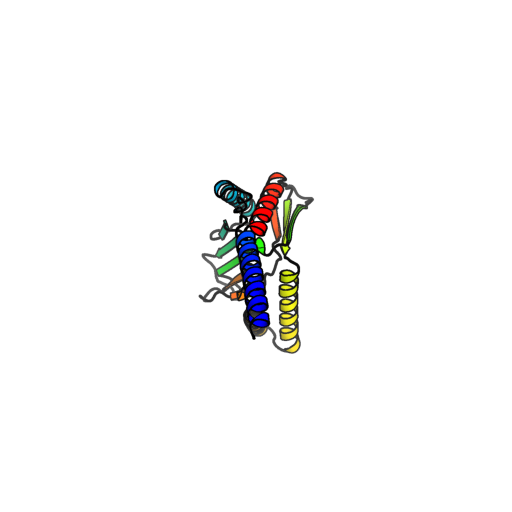 A N 1
ATOM 1332 C CA . TYR A 1 168 ? 5.959 -16.595 -0.985 1.00 64.75 168 TYR A CA 1
ATOM 1333 C C . TYR A 1 168 ? 4.524 -16.290 -0.566 1.00 64.75 168 TYR A C 1
ATOM 1335 O O . TYR A 1 168 ? 4.289 -15.822 0.548 1.00 64.75 168 TYR A O 1
ATOM 1343 N N . GLY A 1 169 ? 3.554 -16.577 -1.435 1.00 64.25 169 GLY A N 1
ATOM 1344 C CA . GLY A 1 169 ? 2.156 -16.319 -1.134 1.00 64.25 169 GLY A CA 1
ATOM 1345 C C . GLY A 1 169 ? 1.808 -14.830 -1.147 1.00 64.25 169 GLY A C 1
ATOM 1346 O O . GLY A 1 169 ? 0.845 -14.449 -0.490 1.00 64.25 169 GLY A O 1
ATOM 1347 N N . PHE A 1 170 ? 2.566 -13.975 -1.850 1.00 66.56 170 PHE A N 1
ATOM 1348 C CA . PHE A 1 170 ? 2.196 -12.560 -2.006 1.00 66.56 170 PHE A CA 1
ATOM 1349 C C . PHE A 1 170 ? 0.926 -12.383 -2.825 1.00 66.56 170 PHE A C 1
ATOM 1351 O O . PHE A 1 170 ? 0.232 -11.385 -2.685 1.00 66.56 170 PHE A O 1
ATOM 1358 N N . ASP A 1 171 ? 0.574 -13.377 -3.637 1.00 64.44 171 ASP A N 1
ATOM 1359 C CA . ASP A 1 171 ? -0.740 -13.471 -4.261 1.00 64.44 171 ASP A CA 1
ATOM 1360 C C . ASP A 1 171 ? -1.890 -13.569 -3.245 1.00 64.44 171 ASP A C 1
ATOM 1362 O O . ASP A 1 171 ? -3.036 -13.321 -3.625 1.00 64.44 171 ASP A O 1
ATOM 1366 N N . LYS A 1 172 ? -1.581 -13.897 -1.982 1.00 68.31 172 LYS A N 1
ATOM 1367 C CA . LYS A 1 172 ? -2.514 -13.965 -0.852 1.00 68.31 172 LYS A CA 1
ATOM 1368 C C . LYS A 1 172 ? -2.470 -12.734 0.055 1.00 68.31 172 LYS A C 1
ATOM 1370 O O . LYS A 1 172 ? -3.265 -12.688 0.989 1.00 68.31 172 LYS A O 1
ATOM 1375 N N . LEU A 1 173 ? -1.563 -11.778 -0.177 1.00 76.94 173 LEU A N 1
ATOM 1376 C CA . LEU A 1 173 ? -1.603 -10.507 0.544 1.00 76.94 173 LEU A CA 1
ATOM 1377 C C . LEU A 1 173 ? -2.746 -9.639 0.019 1.00 76.94 173 LEU A C 1
ATOM 1379 O O . LEU A 1 173 ? -3.021 -9.594 -1.184 1.00 76.94 173 LEU A O 1
ATOM 1383 N N . GLY A 1 174 ? -3.396 -8.936 0.940 1.00 80.75 174 GLY A N 1
ATOM 1384 C CA . GLY A 1 174 ? -4.370 -7.902 0.635 1.00 80.75 174 GLY A CA 1
ATOM 1385 C C . GLY A 1 174 ? -3.705 -6.666 0.032 1.00 80.75 174 GLY A C 1
ATOM 1386 O O . GLY A 1 174 ? -4.287 -6.061 -0.867 1.00 80.75 174 GLY A O 1
ATOM 1387 N N . SER A 1 175 ? -2.495 -6.305 0.468 1.00 87.06 175 SER A N 1
ATOM 1388 C CA . SER A 1 175 ? -1.742 -5.166 -0.074 1.00 87.06 175 SER A CA 1
ATOM 1389 C C . SER A 1 175 ? -0.833 -5.569 -1.238 1.00 87.06 175 SER A C 1
ATOM 1391 O O . SER A 1 175 ? -0.079 -6.538 -1.139 1.00 87.06 175 SER A O 1
ATOM 1393 N N . TYR A 1 176 ? -0.859 -4.804 -2.332 1.00 85.19 176 TYR A N 1
ATOM 1394 C CA . TYR A 1 176 ? -0.051 -5.065 -3.526 1.00 85.19 176 TYR A CA 1
ATOM 1395 C C . TYR A 1 176 ? 0.146 -3.815 -4.390 1.00 85.19 176 TYR A C 1
ATOM 1397 O O . TYR A 1 176 ? -0.664 -2.887 -4.354 1.00 85.19 176 TYR A O 1
ATOM 1405 N N . ASP A 1 177 ? 1.147 -3.884 -5.271 1.00 85.75 177 ASP A N 1
ATOM 1406 C CA . ASP A 1 177 ? 1.333 -2.944 -6.377 1.00 85.75 177 ASP A CA 1
ATOM 1407 C C . ASP A 1 177 ? 1.061 -3.655 -7.702 1.00 85.75 177 ASP A C 1
ATOM 1409 O O . ASP A 1 177 ? 1.390 -4.829 -7.877 1.00 85.75 177 ASP A O 1
ATOM 1413 N N . VAL A 1 178 ? 0.437 -2.968 -8.653 1.00 86.19 178 VAL A N 1
ATOM 1414 C CA . VAL A 1 178 ? 0.154 -3.496 -9.986 1.00 86.19 178 VAL A CA 1
ATOM 1415 C C . VAL A 1 178 ? 0.524 -2.478 -11.044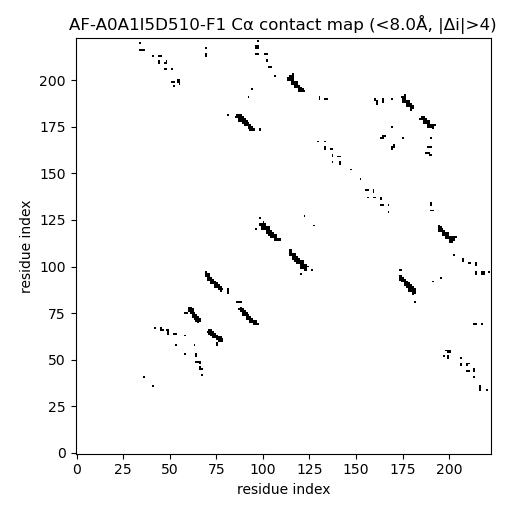 1.00 86.19 178 VAL A C 1
ATOM 1417 O O . VAL A 1 178 ? 0.162 -1.306 -10.958 1.00 86.19 178 VAL A O 1
ATOM 1420 N N . THR A 1 179 ? 1.175 -2.948 -12.101 1.00 85.38 179 THR A N 1
ATOM 1421 C CA . THR A 1 179 ? 1.402 -2.152 -13.305 1.00 85.38 179 THR A CA 1
ATOM 1422 C C . THR A 1 179 ? 0.868 -2.858 -14.546 1.00 85.38 179 THR A C 1
ATOM 1424 O O . THR A 1 179 ? 0.691 -4.078 -14.585 1.00 85.38 179 THR A O 1
ATOM 1427 N N . GLN A 1 180 ? 0.567 -2.080 -15.579 1.00 83.75 180 GLN A N 1
ATOM 1428 C CA . GLN A 1 180 ? 0.279 -2.587 -16.915 1.00 83.75 180 GLN A CA 1
ATOM 1429 C C . GLN A 1 180 ? 1.057 -1.757 -17.924 1.00 83.75 180 GLN A C 1
ATOM 1431 O O . GLN A 1 180 ? 0.873 -0.541 -17.998 1.00 83.75 180 GLN A O 1
ATOM 1436 N N . THR A 1 181 ? 1.900 -2.409 -18.718 1.00 80.81 181 THR A N 1
ATOM 1437 C CA . THR A 1 181 ? 2.646 -1.761 -19.798 1.00 80.81 181 THR A CA 1
ATOM 1438 C C . THR A 1 181 ? 1.749 -1.498 -21.001 1.00 80.81 181 THR A C 1
ATOM 1440 O O . THR A 1 181 ? 0.797 -2.230 -21.292 1.00 80.81 181 THR A O 1
ATOM 1443 N N . CYS A 1 182 ? 2.040 -0.420 -21.717 1.00 76.69 182 CYS A N 1
ATOM 1444 C CA . CYS A 1 182 ? 1.353 -0.119 -22.959 1.00 76.69 182 CYS A CA 1
ATOM 1445 C C . CYS A 1 182 ? 1.581 -1.204 -24.024 1.00 76.69 182 CYS A C 1
ATOM 1447 O O . CYS A 1 182 ? 2.656 -1.785 -24.112 1.00 76.69 182 CYS A O 1
ATOM 1449 N N . GLY A 1 183 ? 0.559 -1.498 -24.835 1.00 73.69 183 GLY A N 1
ATOM 1450 C CA . GLY A 1 183 ? 0.613 -2.581 -25.830 1.00 73.69 183 GLY A CA 1
ATOM 1451 C C . GLY A 1 183 ? 0.412 -3.992 -25.257 1.00 73.69 183 GLY A C 1
ATOM 1452 O O . GLY A 1 183 ? 0.248 -4.936 -26.024 1.00 73.69 183 GLY A O 1
ATOM 1453 N N . SER A 1 184 ? 0.338 -4.136 -23.929 1.00 75.56 184 SER A N 1
ATOM 1454 C CA . SER A 1 184 ? 0.019 -5.387 -23.241 1.00 75.56 184 SER A CA 1
ATOM 1455 C C . SER A 1 184 ? -1.306 -5.282 -22.484 1.00 75.56 184 SER A C 1
ATOM 1457 O O . SER A 1 184 ? -1.622 -4.269 -21.857 1.00 75.56 184 SER A O 1
ATOM 1459 N N . SER A 1 185 ? -2.103 -6.351 -22.505 1.00 77.31 185 SER A N 1
ATOM 1460 C CA . SER A 1 185 ? -3.261 -6.509 -21.610 1.00 77.31 185 SER A CA 1
ATOM 1461 C C . SER A 1 185 ? -2.887 -7.152 -20.270 1.00 77.31 185 SER A C 1
ATOM 1463 O O . SER A 1 185 ? -3.718 -7.228 -19.364 1.00 77.31 185 SER A O 1
ATOM 1465 N N . LYS A 1 186 ? -1.643 -7.627 -20.130 1.00 80.38 186 LYS A N 1
ATOM 1466 C CA . LYS A 1 186 ? -1.179 -8.334 -18.940 1.00 80.38 186 LYS A CA 1
ATOM 1467 C C . LYS A 1 186 ? -0.869 -7.336 -17.828 1.00 80.38 186 LYS A C 1
ATOM 1469 O O . LYS A 1 186 ? -0.016 -6.468 -17.984 1.00 80.38 186 LYS A O 1
ATOM 1474 N N . LYS A 1 187 ? -1.538 -7.512 -16.691 1.00 81.31 187 LYS A N 1
ATOM 1475 C CA . LYS A 1 187 ? -1.212 -6.826 -15.438 1.00 81.31 187 LYS A CA 1
ATOM 1476 C C . LYS A 1 187 ? -0.111 -7.591 -14.711 1.00 81.31 187 LYS A C 1
ATOM 1478 O O . LYS A 1 187 ? -0.161 -8.820 -14.638 1.00 81.31 187 LYS A O 1
ATOM 1483 N N . MET A 1 188 ? 0.861 -6.867 -14.183 1.00 77.75 188 MET A N 1
ATOM 1484 C CA . MET A 1 188 ? 1.973 -7.403 -13.404 1.00 77.75 188 MET A CA 1
ATOM 1485 C C . MET A 1 188 ? 1.780 -7.012 -11.947 1.00 77.75 188 MET A C 1
ATOM 1487 O O . MET A 1 188 ? 1.475 -5.856 -11.674 1.00 77.75 188 MET A O 1
ATOM 1491 N N . ARG A 1 189 ? 1.891 -7.980 -11.030 1.00 80.62 189 ARG A N 1
ATOM 1492 C CA . ARG A 1 189 ? 1.833 -7.738 -9.581 1.00 80.62 189 ARG A CA 1
ATOM 1493 C C . ARG A 1 189 ? 3.242 -7.606 -9.030 1.00 80.62 189 ARG A C 1
ATOM 1495 O O . ARG A 1 189 ? 4.065 -8.476 -9.290 1.00 80.62 189 ARG A O 1
ATOM 1502 N N . HIS A 1 190 ? 3.488 -6.577 -8.249 1.00 80.19 190 HIS A N 1
ATOM 1503 C CA . HIS A 1 190 ? 4.780 -6.281 -7.657 1.00 80.19 190 HIS A CA 1
ATOM 1504 C C . HIS A 1 190 ? 4.695 -6.387 -6.140 1.00 80.19 190 HIS A C 1
ATOM 1506 O O . HIS A 1 190 ? 3.609 -6.317 -5.547 1.00 80.19 190 HIS A O 1
ATOM 1512 N N . LEU A 1 191 ? 5.854 -6.548 -5.507 1.00 78.50 191 LEU A N 1
ATOM 1513 C CA . LEU A 1 191 ? 5.949 -6.298 -4.077 1.00 78.50 191 LEU A CA 1
ATOM 1514 C C . LEU A 1 191 ? 5.655 -4.816 -3.824 1.00 78.50 191 LEU A C 1
ATOM 1516 O O . LEU A 1 191 ? 6.170 -3.980 -4.564 1.00 78.50 191 LEU A O 1
ATOM 1520 N N . PRO A 1 192 ? 4.907 -4.466 -2.765 1.00 74.94 192 PRO A N 1
ATOM 1521 C CA . PRO A 1 192 ? 4.652 -3.069 -2.453 1.00 74.94 192 PRO A CA 1
ATOM 1522 C C . PRO A 1 192 ? 5.971 -2.286 -2.292 1.00 74.94 192 PRO A C 1
ATOM 1524 O O . PRO A 1 192 ? 6.816 -2.588 -1.431 1.00 74.94 192 PRO A O 1
ATOM 1527 N N . GLU A 1 193 ? 6.174 -1.279 -3.147 1.00 61.91 193 GLU A N 1
ATOM 1528 C CA . GLU A 1 193 ? 7.364 -0.423 -3.152 1.00 61.91 193 GLU A CA 1
ATOM 1529 C C . GLU A 1 193 ? 7.408 0.415 -1.876 1.00 61.91 193 GLU A C 1
ATOM 1531 O O . GLU A 1 193 ? 8.434 0.467 -1.187 1.00 61.91 193 GLU A O 1
ATOM 1536 N N . LYS A 1 194 ? 6.274 1.049 -1.556 1.00 59.97 194 LYS A N 1
ATOM 1537 C CA . LYS A 1 194 ? 6.112 1.972 -0.433 1.00 59.97 194 LYS A CA 1
ATOM 1538 C C . LYS A 1 194 ? 5.125 1.395 0.567 1.00 59.97 194 LYS A C 1
ATOM 1540 O O . LYS A 1 194 ? 3.930 1.307 0.312 1.00 59.97 194 LYS A O 1
ATOM 1545 N N . LEU A 1 195 ? 5.642 1.062 1.743 1.00 62.94 195 LEU A N 1
ATOM 1546 C CA . LEU A 1 195 ? 4.844 0.755 2.927 1.00 62.94 195 LEU A CA 1
ATOM 1547 C C . LEU A 1 195 ? 3.941 1.979 3.195 1.00 62.94 195 LEU A C 1
ATOM 1549 O O . LEU A 1 195 ? 4.451 3.090 3.377 1.00 62.94 195 LEU A O 1
ATOM 1553 N N . GLY A 1 196 ? 2.622 1.792 3.062 1.00 66.19 196 GLY A N 1
ATOM 1554 C CA . GLY A 1 196 ? 1.609 2.817 2.771 1.00 66.19 196 GLY A CA 1
ATOM 1555 C C . GLY A 1 196 ? 1.885 4.203 3.351 1.00 66.19 196 GLY A C 1
ATOM 1556 O O . GLY A 1 196 ? 1.601 4.474 4.513 1.00 66.19 196 GLY A O 1
ATOM 1557 N N . THR A 1 197 ? 2.427 5.109 2.539 1.00 77.44 197 THR A N 1
ATOM 1558 C CA . THR A 1 197 ? 2.747 6.475 2.966 1.00 77.44 197 THR A CA 1
ATOM 1559 C C . THR A 1 197 ? 2.122 7.478 2.009 1.00 77.44 197 THR A C 1
ATOM 1561 O O . THR A 1 197 ? 2.464 7.509 0.829 1.00 77.44 197 THR A O 1
ATOM 1564 N N . TYR A 1 198 ? 1.244 8.327 2.535 1.00 78.25 198 TYR A N 1
ATOM 1565 C CA . TYR A 1 198 ? 0.554 9.374 1.791 1.00 78.25 198 TYR A CA 1
ATOM 1566 C C . TYR A 1 198 ? 0.976 10.748 2.305 1.00 78.25 198 TYR A C 1
ATOM 1568 O O . TYR A 1 198 ? 1.003 10.998 3.512 1.00 78.25 198 TYR A O 1
ATOM 1576 N N . ILE A 1 199 ? 1.305 11.648 1.381 1.00 77.44 199 ILE A N 1
ATOM 1577 C CA . ILE A 1 199 ? 1.535 13.059 1.691 1.00 77.44 199 ILE A CA 1
ATOM 1578 C C . ILE A 1 199 ? 0.203 13.775 1.532 1.00 77.44 199 ILE A C 1
ATOM 1580 O O . ILE A 1 199 ? -0.425 13.684 0.484 1.00 77.44 199 ILE A O 1
ATOM 1584 N N . LEU A 1 200 ? -0.207 14.485 2.571 1.00 76.81 200 LEU A N 1
ATOM 1585 C CA . LEU A 1 200 ? -1.466 15.199 2.651 1.00 76.81 200 LEU A CA 1
ATOM 1586 C C . LEU A 1 200 ? -1.228 16.711 2.589 1.00 76.81 200 LEU A C 1
ATOM 1588 O O . LEU A 1 200 ? -0.289 17.236 3.197 1.00 76.81 200 LEU A O 1
ATOM 1592 N N . SER A 1 201 ? -2.109 17.429 1.900 1.00 72.12 201 SER A N 1
ATOM 1593 C CA . SER A 1 201 ? -2.193 18.883 1.922 1.00 72.12 201 SER A CA 1
ATOM 1594 C C . SER A 1 201 ? -2.895 19.318 3.200 1.00 72.12 201 SER A C 1
ATOM 1596 O O . SER A 1 201 ? -3.988 18.848 3.513 1.00 72.12 201 SER A O 1
ATOM 1598 N N . GLY A 1 202 ? -2.286 20.245 3.926 1.00 70.38 202 GLY A N 1
ATOM 1599 C CA . GLY A 1 202 ? -2.806 20.725 5.195 1.00 70.38 202 GLY A CA 1
ATOM 1600 C C . GLY A 1 202 ? -2.423 19.849 6.388 1.00 70.38 202 GLY A C 1
ATOM 1601 O O . GLY A 1 202 ? -1.951 18.714 6.277 1.00 70.38 202 GLY A O 1
ATOM 1602 N N . ASP A 1 203 ? -2.632 20.424 7.567 1.00 66.50 203 ASP A N 1
ATOM 1603 C CA . ASP A 1 203 ? -2.566 19.728 8.846 1.00 66.50 203 ASP A CA 1
ATOM 1604 C C . ASP A 1 203 ? -4.001 19.575 9.357 1.00 66.50 203 ASP A C 1
ATOM 1606 O O . ASP A 1 203 ? -4.630 20.556 9.759 1.00 66.50 203 ASP A O 1
ATOM 1610 N N . SER A 1 204 ? -4.540 18.358 9.284 1.00 70.38 204 SER A N 1
ATOM 1611 C CA . SER A 1 204 ? -5.874 18.053 9.796 1.00 70.38 204 SER A CA 1
ATOM 1612 C C . SER A 1 204 ? -5.777 17.039 10.925 1.00 70.38 204 SER A C 1
ATOM 1614 O O . SER A 1 204 ? -5.696 15.829 10.705 1.00 70.38 204 SER A O 1
ATOM 1616 N N . ARG A 1 205 ? -5.824 17.542 12.164 1.00 75.12 205 ARG A N 1
ATOM 1617 C CA . ARG A 1 205 ? -5.966 16.713 13.373 1.00 75.12 205 ARG A CA 1
ATOM 1618 C C . ARG A 1 205 ? -7.251 15.883 13.353 1.00 75.12 205 ARG A C 1
ATOM 1620 O O . ARG A 1 205 ? -7.296 14.814 13.955 1.00 75.12 205 ARG A O 1
ATOM 1627 N N . GLU A 1 206 ? -8.295 16.386 12.697 1.00 82.25 206 GLU A N 1
ATOM 1628 C CA . GLU A 1 206 ? -9.567 15.683 12.526 1.00 82.25 206 GLU A CA 1
ATOM 1629 C C . GLU A 1 206 ? -9.390 14.439 11.653 1.00 82.25 206 GLU A C 1
ATOM 1631 O O . GLU A 1 206 ? -9.780 13.348 12.065 1.00 82.25 206 GLU A O 1
ATOM 1636 N N . LEU A 1 207 ? -8.696 14.572 10.519 1.00 84.75 207 LEU A N 1
ATOM 1637 C CA . LEU A 1 207 ? -8.373 13.452 9.637 1.00 84.75 207 LEU A CA 1
ATOM 1638 C C . LEU A 1 207 ? -7.556 12.372 10.359 1.00 84.75 207 LEU A C 1
ATOM 1640 O O . LEU A 1 207 ? -7.850 11.187 10.225 1.00 84.75 207 LEU A O 1
ATOM 1644 N N . GLY A 1 208 ? -6.594 12.767 11.197 1.00 84.81 208 GLY A N 1
ATOM 1645 C CA . GLY A 1 208 ? -5.842 11.827 12.031 1.00 84.81 208 GLY A CA 1
ATOM 1646 C C . GLY A 1 208 ? -6.709 11.015 12.987 1.00 84.81 208 GLY A C 1
ATOM 1647 O O . GLY A 1 208 ? -6.456 9.829 13.188 1.00 84.81 208 GLY A O 1
ATOM 1648 N N . ARG A 1 209 ? -7.742 11.630 13.578 1.00 88.44 209 ARG A N 1
ATOM 1649 C CA . ARG A 1 209 ? -8.700 10.913 14.435 1.00 88.44 209 ARG A CA 1
ATOM 1650 C C . ARG A 1 209 ? -9.556 9.955 13.616 1.00 88.44 209 ARG A C 1
ATOM 1652 O O . ARG A 1 209 ? -9.674 8.800 14.003 1.00 88.44 209 ARG A O 1
ATOM 1659 N N . VAL A 1 210 ? -10.084 10.414 12.480 1.00 92.38 210 VAL A N 1
ATOM 1660 C CA . VAL A 1 210 ? -10.911 9.597 11.577 1.00 92.38 210 VAL A CA 1
ATOM 1661 C C . VAL A 1 210 ? -10.148 8.361 11.108 1.00 92.38 210 VAL A C 1
ATOM 1663 O O . VAL A 1 210 ? -10.667 7.255 11.207 1.00 92.38 210 VAL A O 1
ATOM 1666 N N . ILE A 1 211 ? -8.896 8.518 10.676 1.00 90.62 211 ILE A N 1
ATOM 1667 C CA . ILE A 1 211 ? -8.083 7.391 10.209 1.00 90.62 211 ILE A CA 1
ATOM 1668 C C . ILE A 1 211 ? -7.763 6.418 11.343 1.00 90.62 211 ILE A C 1
ATOM 1670 O O . ILE A 1 211 ? -7.812 5.212 11.131 1.00 90.62 211 ILE A O 1
ATOM 1674 N N . LYS A 1 212 ? -7.473 6.907 12.554 1.00 90.81 212 LYS A N 1
ATOM 1675 C CA . LYS A 1 212 ? -7.261 6.024 13.710 1.00 90.81 212 LYS A CA 1
ATOM 1676 C C . LYS A 1 212 ? -8.518 5.228 14.058 1.00 90.81 212 LYS A C 1
ATOM 1678 O O . LYS A 1 212 ? -8.414 4.036 14.315 1.00 90.81 212 LYS A O 1
ATOM 1683 N N . SER A 1 213 ? -9.692 5.858 14.034 1.00 92.25 213 SER A N 1
ATOM 1684 C CA . SER A 1 213 ? -10.969 5.170 14.256 1.00 92.25 213 SER A CA 1
ATOM 1685 C C . SER A 1 213 ? -11.271 4.149 13.157 1.00 92.25 213 SER A C 1
ATOM 1687 O O . SER A 1 213 ? -11.694 3.037 13.460 1.00 92.25 213 SER A O 1
ATOM 1689 N N . TYR A 1 214 ? -10.997 4.487 11.895 1.00 92.75 214 TYR A N 1
ATOM 1690 C CA . TYR A 1 214 ? -11.163 3.568 10.771 1.00 92.75 214 TYR A CA 1
ATOM 1691 C C . TYR A 1 214 ? -10.172 2.394 10.822 1.00 92.75 214 TYR A C 1
ATOM 1693 O O . TYR A 1 214 ? -10.565 1.255 10.603 1.00 92.75 214 TYR A O 1
ATOM 1701 N N . HIS A 1 215 ? -8.913 2.633 11.206 1.00 92.25 215 HIS A N 1
ATOM 1702 C CA . HIS A 1 215 ? -7.931 1.572 11.462 1.00 92.25 215 HIS A CA 1
ATOM 1703 C C . HIS A 1 215 ? -8.407 0.622 12.560 1.00 92.25 215 HIS A C 1
ATOM 1705 O O . HIS A 1 215 ? -8.465 -0.580 12.326 1.00 92.25 215 HIS A O 1
ATOM 1711 N N . GLN A 1 216 ? -8.832 1.158 13.710 1.00 90.31 216 GLN A N 1
ATOM 1712 C CA . GLN A 1 216 ? -9.383 0.370 14.819 1.00 90.31 216 GLN A CA 1
ATOM 1713 C C . GLN A 1 216 ? -10.586 -0.472 14.391 1.00 90.31 216 GLN A C 1
ATOM 1715 O O . GLN A 1 216 ? -10.691 -1.633 14.779 1.00 90.31 216 GLN A O 1
ATOM 1720 N N . TYR A 1 217 ? -11.482 0.100 13.585 1.00 91.56 217 TYR A N 1
ATOM 1721 C CA . TYR A 1 217 ? -12.589 -0.638 12.987 1.00 91.56 217 TYR A CA 1
ATOM 1722 C C . TYR A 1 217 ? -12.084 -1.818 12.150 1.00 91.56 217 TYR A C 1
ATOM 1724 O O . TYR A 1 217 ? -12.472 -2.951 12.411 1.00 91.56 217 TYR A O 1
ATOM 1732 N N . CYS A 1 218 ? -11.175 -1.563 11.211 1.00 91.31 218 CYS A N 1
ATOM 1733 C CA . CYS A 1 218 ? -10.687 -2.569 10.276 1.00 91.31 218 CYS A CA 1
ATOM 1734 C C . CYS A 1 218 ? -9.964 -3.733 10.952 1.00 91.31 218 CYS A C 1
ATOM 1736 O O . CYS A 1 218 ? -10.237 -4.890 10.645 1.00 91.31 218 CYS A O 1
ATOM 1738 N N . VAL A 1 219 ? -9.086 -3.449 11.915 1.00 87.38 219 VAL A N 1
ATOM 1739 C CA . VAL A 1 219 ? -8.349 -4.506 12.626 1.00 87.38 219 VAL A CA 1
ATOM 1740 C C . VAL A 1 219 ? -9.219 -5.289 13.612 1.00 87.38 219 VAL A C 1
ATOM 1742 O O . VAL A 1 219 ? -8.857 -6.398 13.981 1.00 87.38 219 VAL A O 1
ATOM 1745 N N . SER A 1 220 ? -10.359 -4.735 14.046 1.00 83.00 220 SER A N 1
ATOM 1746 C CA . SER A 1 220 ? -11.305 -5.423 14.943 1.00 83.00 220 SER A CA 1
ATOM 1747 C C . SER A 1 220 ? -12.430 -6.157 14.213 1.00 83.00 220 SER A C 1
ATOM 1749 O O . SER A 1 220 ? -13.119 -6.967 14.824 1.00 83.00 220 SER A O 1
ATOM 1751 N N . SER A 1 221 ? -12.642 -5.887 12.923 1.00 69.56 221 SER A N 1
ATOM 1752 C CA . SER A 1 221 ? -13.648 -6.580 12.108 1.00 69.56 221 SER A CA 1
ATOM 1753 C C . SER A 1 221 ? -13.173 -7.910 11.514 1.00 69.56 221 SER A C 1
ATOM 1755 O O . SER A 1 221 ? -14.003 -8.665 11.016 1.00 69.56 221 SER A O 1
ATOM 1757 N N . ASP A 1 222 ? -11.866 -8.178 11.551 1.00 55.41 222 ASP A N 1
ATOM 1758 C CA . ASP A 1 222 ? -11.231 -9.399 11.023 1.00 55.41 222 ASP A CA 1
ATOM 1759 C C . ASP A 1 222 ? -11.046 -10.504 12.088 1.00 55.41 222 ASP A C 1
ATOM 1761 O O . ASP A 1 222 ? -10.574 -11.597 11.772 1.00 55.41 222 ASP A O 1
ATOM 1765 N N . SER A 1 223 ? -11.420 -10.222 13.342 1.00 42.16 223 SER A N 1
ATOM 1766 C CA . SER A 1 223 ? -11.396 -11.137 14.497 1.00 42.16 223 SER A CA 1
ATOM 1767 C C . SER A 1 223 ? -12.785 -11.646 14.860 1.00 42.16 223 SER A C 1
ATOM 1769 O O . SER A 1 223 ? -12.912 -12.849 15.176 1.00 42.16 223 SER A O 1
#

Secondary structure (DSSP, 8-state):
-HHHHHHHHHHHHHHHHHHHHHHHHHTS-------SS-HHHHHHHHHHHHHHHHTTS---TTEEEEEETTEEEEEEE--S---STT-EEEEEEEEEGGGEEEEEEEEE--SSSS-EEEEEEEEPHHHHHHHHHHHHHHHHHHHTTTT--THHHHHHHHHHHHHHHHHTTGGG-S-EEEEEETT---EEEE--SSSSEEEEES--HHHHHHHHHHHHHHHHH--

Sequence (223 aa):
MKKNIIVLTSLFSVIIVAICFLALFEGKSFAKIKPLFSKREVARMESIIQKALSETSNVAYGSDLVVKDCEIINRVETARNCADPYSLRLQEFRLDIRETASVTQSSLVSSKPGRQSLLKFHFTPEIEQKVQSAKQQIWEYVSDKHGLRGAVWGEFAESAEQRLVKQYGFDKLGSYDVTQTCGSSKKMRHLPEKLGTYILSGDSRELGRVIKSYHQYCVSSDS

Solvent-accessible surface area (backbone atoms only — not comparable to full-atom values): 12599 Å² total; per-residue (Å²): 118,72,69,62,54,54,54,50,55,52,51,52,52,54,50,51,52,51,52,53,51,50,56,56,57,75,64,65,65,85,66,74,72,73,66,94,60,52,74,68,55,48,54,49,45,29,52,52,52,30,52,52,50,54,76,36,47,86,69,51,80,60,42,50,70,48,41,54,97,52,30,41,38,43,35,42,33,54,88,76,84,72,87,54,100,84,36,59,33,32,40,35,42,34,42,31,50,60,54,37,67,48,75,48,71,47,76,43,90,54,98,54,98,61,53,27,19,38,40,37,40,41,55,26,70,69,56,48,49,50,55,51,54,50,51,50,48,47,48,50,62,55,56,79,50,78,79,63,69,65,72,60,34,54,58,49,49,51,53,45,42,50,49,48,35,61,72,72,46,49,80,72,47,73,47,35,26,36,40,20,45,57,100,49,91,61,72,45,68,44,77,62,88,64,73,52,67,46,67,32,74,40,76,54,73,64,57,51,50,47,50,51,53,50,46,55,48,36,56,59,72,80,111

Organism: NCBI:txid655353